Protein AF-A0A2T2P4T6-F1 (afdb_monomer)

Structure (mmCIF, N/CA/C/O backbone):
data_AF-A0A2T2P4T6-F1
#
_entry.id   AF-A0A2T2P4T6-F1
#
loop_
_atom_site.group_PDB
_atom_site.id
_atom_site.type_symbol
_atom_site.label_atom_id
_atom_site.label_alt_id
_atom_site.label_comp_id
_atom_site.label_asym_id
_atom_site.label_entity_id
_atom_site.label_seq_id
_atom_site.pdbx_PDB_ins_code
_atom_site.Cartn_x
_atom_site.Cartn_y
_atom_site.Cartn_z
_atom_site.occupancy
_atom_site.B_iso_or_equiv
_atom_site.auth_seq_id
_atom_site.auth_comp_id
_atom_site.auth_asym_id
_atom_site.auth_atom_id
_atom_site.pdbx_PDB_model_num
ATOM 1 N N . MET A 1 1 ? -20.766 50.742 83.380 1.00 47.06 1 MET A N 1
ATOM 2 C CA . MET A 1 1 ? -19.955 50.310 82.223 1.00 47.06 1 MET A CA 1
ATOM 3 C C . MET A 1 1 ? -20.087 48.803 82.087 1.00 47.06 1 MET A C 1
ATOM 5 O O . MET A 1 1 ? -19.461 48.090 82.854 1.00 47.06 1 MET A O 1
ATOM 9 N N . ALA A 1 2 ? -20.948 48.330 81.185 1.00 32.19 2 ALA A N 1
ATOM 10 C CA . ALA A 1 2 ? -21.013 46.926 80.782 1.00 32.19 2 ALA A CA 1
ATOM 11 C C . ALA A 1 2 ? -21.704 46.820 79.410 1.00 32.19 2 ALA A C 1
ATOM 13 O O . ALA A 1 2 ? -22.864 47.184 79.262 1.00 32.19 2 ALA A O 1
ATOM 14 N N . SER A 1 3 ? -20.880 46.423 78.439 1.00 31.11 3 SER A N 1
ATOM 15 C CA . SER A 1 3 ? -21.098 45.821 77.117 1.00 31.11 3 SER A CA 1
ATOM 16 C C . SER A 1 3 ? -22.512 45.753 76.515 1.00 31.11 3 SER A C 1
ATOM 18 O O . SER A 1 3 ? -23.399 45.052 76.989 1.00 31.11 3 SER A O 1
ATOM 20 N N . VAL A 1 4 ? -22.623 46.403 75.353 1.00 37.72 4 VAL A N 1
ATOM 21 C CA . VAL A 1 4 ? -23.563 46.121 74.262 1.00 37.72 4 VAL A CA 1
ATOM 22 C C . VAL A 1 4 ? -23.259 44.733 73.693 1.00 37.72 4 VAL A C 1
ATOM 24 O O . VAL A 1 4 ? -22.125 44.479 73.286 1.00 37.72 4 VAL A O 1
ATOM 27 N N . THR A 1 5 ? -24.261 43.855 73.624 1.00 35.59 5 THR A N 1
ATOM 28 C CA . THR A 1 5 ? -24.194 42.615 72.837 1.00 35.59 5 THR A CA 1
ATOM 29 C C . THR A 1 5 ? -25.098 42.771 71.622 1.00 35.59 5 THR A C 1
ATOM 31 O O . THR A 1 5 ? -26.322 42.777 71.717 1.00 35.59 5 THR A O 1
ATOM 34 N N . THR A 1 6 ? -24.462 42.981 70.478 1.00 34.12 6 THR A N 1
ATOM 35 C CA . THR A 1 6 ? -25.063 43.096 69.155 1.00 34.12 6 THR A CA 1
ATOM 36 C C . THR A 1 6 ? -25.554 41.726 68.699 1.00 34.12 6 THR A C 1
ATOM 38 O O . THR A 1 6 ? -24.764 40.803 68.510 1.00 34.12 6 THR A O 1
ATOM 41 N N . THR A 1 7 ? -26.860 41.594 68.486 1.00 35.69 7 THR A N 1
ATOM 42 C CA . THR A 1 7 ? -27.463 40.449 67.801 1.00 35.69 7 THR A CA 1
ATOM 43 C C . THR A 1 7 ? -27.141 40.560 66.311 1.00 35.69 7 THR A C 1
ATOM 45 O O . THR A 1 7 ? -27.789 41.312 65.583 1.00 35.69 7 THR A O 1
ATOM 48 N N . SER A 1 8 ? -26.109 39.857 65.841 1.00 33.78 8 SER A N 1
ATOM 49 C CA . SER A 1 8 ? -25.877 39.682 64.410 1.00 33.78 8 SER A CA 1
ATOM 50 C C . SER A 1 8 ? -26.798 38.579 63.893 1.00 33.78 8 SER A C 1
ATOM 52 O O . SER A 1 8 ? -26.681 37.406 64.244 1.00 33.78 8 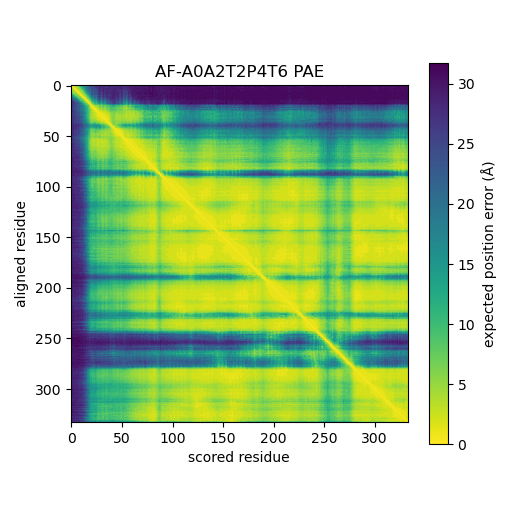SER A O 1
ATOM 54 N N . TYR A 1 9 ? -27.745 38.973 63.045 1.00 31.62 9 TYR A N 1
ATOM 55 C CA . TYR A 1 9 ? -28.450 38.048 62.174 1.00 31.62 9 TYR A CA 1
ATOM 56 C C . TYR A 1 9 ? -27.408 37.338 61.312 1.00 31.62 9 TYR A C 1
ATOM 58 O O . TYR A 1 9 ? -26.747 37.962 60.482 1.00 31.62 9 TYR A O 1
ATOM 66 N N . SER A 1 10 ? -27.242 36.035 61.532 1.00 33.69 10 SER A N 1
ATOM 67 C CA . SER A 1 10 ? -26.529 35.180 60.596 1.00 33.69 10 SER A CA 1
ATOM 68 C C . SER A 1 10 ? -27.384 35.109 59.336 1.00 33.69 10 SER A C 1
ATOM 70 O O . SER A 1 10 ? -28.350 34.352 59.254 1.00 33.69 10 SER A O 1
ATOM 72 N N . THR A 1 11 ? -27.079 35.981 58.377 1.00 36.22 11 THR A N 1
ATOM 73 C CA . THR A 1 11 ? -27.475 35.808 56.987 1.00 36.22 11 THR A CA 1
ATOM 74 C C . THR A 1 11 ? -26.937 34.457 56.561 1.00 36.22 11 THR A C 1
ATOM 76 O O . THR A 1 11 ? -25.728 34.279 56.399 1.00 36.22 11 THR A O 1
ATOM 79 N N . SER A 1 12 ? -27.849 33.499 56.449 1.00 37.78 12 SER A N 1
ATOM 80 C CA . SER A 1 12 ? -27.640 32.244 55.763 1.00 37.78 12 SER A CA 1
ATOM 81 C C . SER A 1 12 ? -26.949 32.549 54.441 1.00 37.78 12 SER A C 1
ATOM 83 O O . SER A 1 12 ? -27.532 33.110 53.513 1.00 37.78 12 SER A O 1
ATOM 85 N N . ASN A 1 13 ? -25.665 32.203 54.377 1.00 35.66 13 ASN A N 1
ATOM 86 C CA . ASN A 1 13 ? -24.953 32.065 53.126 1.00 35.66 13 ASN A CA 1
ATOM 87 C C . ASN A 1 13 ? -25.678 30.955 52.359 1.00 35.66 13 ASN A C 1
ATOM 89 O O . ASN A 1 13 ? -25.337 29.781 52.481 1.00 35.66 13 ASN A O 1
ATOM 93 N N . MET A 1 14 ? -26.709 31.328 51.593 1.00 35.66 14 MET A N 1
ATOM 94 C CA . MET A 1 14 ? -27.128 30.584 50.418 1.00 35.66 14 MET A CA 1
ATOM 95 C C . MET A 1 14 ? -25.932 30.625 49.476 1.00 35.66 14 MET A C 1
ATOM 97 O O . MET A 1 14 ? -25.793 31.502 48.623 1.00 35.66 14 MET A O 1
ATOM 101 N N . THR A 1 15 ? -25.012 29.692 49.694 1.00 40.34 15 THR A N 1
ATOM 102 C CA . THR A 1 15 ? -24.071 29.271 48.679 1.00 40.34 15 THR A CA 1
ATOM 103 C C . THR A 1 15 ? -24.915 28.938 47.463 1.00 40.34 15 THR A C 1
ATOM 105 O O . THR A 1 15 ? -25.711 28.002 47.475 1.00 40.34 15 THR A O 1
ATOM 108 N N . LYS A 1 16 ? -24.796 29.777 46.431 1.00 43.78 16 LYS A N 1
ATOM 109 C CA . LYS A 1 16 ? -25.241 29.461 45.079 1.00 43.78 16 LYS A CA 1
ATOM 110 C C . LYS A 1 16 ? -24.799 28.027 44.805 1.00 43.78 16 LYS A C 1
ATOM 112 O O . LYS A 1 16 ? -23.601 27.767 44.691 1.00 43.78 16 LYS A O 1
ATOM 117 N N . SER A 1 17 ? -25.759 27.109 44.772 1.00 44.31 17 SER A N 1
ATOM 118 C CA . SER A 1 17 ? -25.600 25.717 44.373 1.00 44.31 17 SER A CA 1
ATOM 119 C C . SER A 1 17 ? -25.299 25.695 42.878 1.00 44.31 17 SER A C 1
ATOM 121 O O . SER A 1 17 ? -26.127 25.358 42.036 1.00 44.31 17 SER A O 1
ATOM 123 N N . ASN A 1 18 ? -24.103 26.154 42.529 1.00 44.94 18 ASN A N 1
ATOM 124 C CA . ASN A 1 18 ? -23.626 26.148 41.167 1.00 44.94 18 ASN A CA 1
ATOM 125 C C . ASN A 1 18 ? -23.423 24.685 40.738 1.00 44.94 18 ASN A C 1
ATOM 127 O O . ASN A 1 18 ? -22.532 24.001 41.230 1.00 44.94 18 ASN A O 1
ATOM 131 N N . MET A 1 19 ? -24.259 24.285 39.771 1.00 53.97 19 MET A N 1
ATOM 132 C CA . MET A 1 19 ? -24.123 23.171 38.820 1.00 53.97 19 MET A CA 1
ATOM 133 C C . MET A 1 19 ? -24.615 21.771 39.246 1.00 53.97 19 MET A C 1
ATOM 135 O O . MET A 1 19 ? -23.839 20.843 39.469 1.00 53.97 19 MET A O 1
ATOM 139 N N . GLY A 1 20 ? -25.941 21.582 39.216 1.00 65.31 20 GLY A N 1
ATOM 140 C CA . GLY A 1 20 ? -26.616 20.295 39.459 1.00 65.31 20 GLY A CA 1
ATOM 141 C C . GLY A 1 20 ? -26.396 19.194 38.406 1.00 65.31 20 GLY A C 1
ATOM 142 O O . GLY A 1 20 ? -26.495 18.025 38.751 1.00 65.31 20 GLY A O 1
ATOM 143 N N . LEU A 1 21 ? -26.039 19.531 37.161 1.00 63.81 21 LEU A N 1
ATOM 144 C CA . LEU A 1 21 ? -25.793 18.550 36.079 1.00 63.81 21 LEU A CA 1
ATOM 145 C C . LEU A 1 21 ? -24.335 18.070 36.003 1.00 63.81 21 LEU A C 1
ATOM 147 O O . LEU A 1 21 ? -24.021 17.044 35.406 1.00 63.81 21 LEU A O 1
ATOM 151 N N . VAL A 1 22 ? -23.431 18.843 36.598 1.00 71.62 22 VAL A N 1
ATOM 152 C CA . VAL A 1 22 ? -21.980 18.676 36.470 1.00 71.62 22 VAL A CA 1
ATOM 153 C C . VAL A 1 22 ? -21.368 18.074 37.745 1.00 71.62 22 VAL A C 1
ATOM 155 O O . VAL A 1 22 ? -20.248 17.561 37.739 1.00 71.62 22 VAL A O 1
ATOM 158 N N . SER A 1 23 ? -22.134 18.081 38.838 1.00 78.69 23 SER A N 1
ATOM 159 C CA . SER A 1 23 ? -21.779 17.463 40.114 1.00 78.69 23 SER A CA 1
ATOM 160 C C . SER A 1 23 ? -21.559 15.954 39.969 1.00 78.69 23 SER A C 1
ATOM 162 O O . SER A 1 23 ? -22.395 15.311 39.337 1.00 78.69 23 SER A O 1
ATOM 164 N N . PRO A 1 24 ? -20.520 15.355 40.595 1.00 75.69 24 PRO A N 1
ATOM 165 C CA . PRO A 1 24 ? -20.308 13.905 40.725 1.00 75.69 24 PRO A CA 1
ATOM 166 C C . PRO A 1 24 ? -21.561 13.113 41.135 1.00 75.69 24 PRO A C 1
ATOM 168 O O . PRO A 1 24 ? -21.740 11.985 40.690 1.00 75.69 24 PRO A O 1
ATOM 171 N N . ALA A 1 25 ? -22.446 13.730 41.924 1.00 78.94 25 ALA A N 1
ATOM 172 C CA . ALA A 1 25 ? -23.663 13.109 42.445 1.00 78.94 25 ALA A CA 1
ATOM 173 C C . ALA A 1 25 ? -24.792 12.945 41.409 1.00 78.94 25 ALA A C 1
ATOM 175 O O . ALA A 1 25 ? -25.716 12.172 41.645 1.00 78.94 25 ALA A O 1
ATOM 176 N N . PHE A 1 26 ? -24.745 13.661 40.280 1.00 80.19 26 PHE A N 1
ATOM 177 C CA . PHE A 1 26 ? -25.702 13.452 39.192 1.00 80.19 26 PHE A CA 1
ATOM 178 C C . PHE A 1 26 ? -25.378 12.128 38.470 1.00 80.19 26 PHE A C 1
ATOM 180 O O . PHE A 1 26 ? -24.195 11.857 38.259 1.00 80.19 26 PHE A O 1
ATOM 187 N N . PRO A 1 27 ? -26.350 11.285 38.085 1.00 84.19 27 PRO A N 1
ATOM 188 C CA . PRO A 1 27 ? -26.082 10.057 37.327 1.00 84.19 27 PRO A CA 1
ATOM 189 C C . PRO A 1 27 ? -25.503 10.340 35.934 1.00 84.19 27 PRO A C 1
ATOM 191 O O . PRO A 1 27 ? -25.872 11.316 35.280 1.00 84.19 27 PRO A O 1
ATOM 194 N N . ALA A 1 28 ? -24.568 9.511 35.471 1.00 81.50 28 ALA A N 1
ATOM 195 C CA . ALA A 1 28 ? -23.960 9.686 34.149 1.00 81.50 28 ALA A CA 1
ATOM 196 C C . ALA A 1 28 ? -24.928 9.298 33.020 1.00 81.50 28 ALA A C 1
ATOM 198 O O . ALA A 1 28 ? -24.903 9.902 31.953 1.00 81.50 28 ALA A O 1
ATOM 199 N N . GLU A 1 29 ? -25.807 8.340 33.295 1.00 81.38 29 GLU A N 1
ATOM 200 C CA . GLU A 1 29 ? -26.812 7.786 32.393 1.00 81.38 29 GLU A CA 1
ATOM 201 C C . GLU A 1 29 ? -27.870 8.834 32.047 1.00 81.38 29 GLU A C 1
ATOM 203 O O . GLU A 1 29 ? -28.154 9.047 30.876 1.00 81.38 29 GLU A O 1
ATOM 208 N N . LEU A 1 30 ? -28.369 9.569 33.048 1.00 82.00 30 LEU A N 1
ATOM 209 C CA . LEU A 1 30 ? -29.320 10.664 32.829 1.00 82.00 30 LEU A CA 1
ATOM 210 C C . LEU A 1 30 ? -28.689 11.820 32.051 1.00 82.00 30 LEU A C 1
ATOM 212 O O . LEU A 1 30 ? -29.364 12.500 31.285 1.00 82.00 30 LEU A O 1
ATOM 216 N N . LEU A 1 31 ? -27.388 12.060 32.239 1.00 81.19 31 LEU A N 1
ATOM 217 C CA . LEU A 1 31 ? -26.684 13.071 31.458 1.00 81.19 31 LEU A CA 1
ATOM 218 C C . LEU A 1 31 ? -26.541 12.634 29.997 1.00 81.19 31 LEU A C 1
ATOM 220 O O . LEU A 1 31 ? -26.706 13.466 29.115 1.00 81.19 31 LEU A O 1
ATOM 224 N N . LEU A 1 32 ? -26.258 11.352 29.741 1.00 80.75 32 LEU A N 1
ATOM 225 C CA . LEU A 1 32 ? -26.226 10.794 28.387 1.00 80.75 32 LEU A CA 1
ATOM 226 C C . LEU A 1 32 ? -27.592 10.846 27.718 1.00 80.75 32 LEU A C 1
ATOM 228 O O . LEU A 1 32 ? -27.674 11.298 26.586 1.00 80.75 32 LEU A O 1
ATOM 232 N N . GLU A 1 33 ? -28.652 10.480 28.430 1.00 82.38 33 GLU A N 1
ATOM 233 C CA . GLU A 1 33 ? -30.020 10.572 27.924 1.00 82.38 33 GLU A CA 1
ATOM 234 C C . GLU A 1 33 ? -30.362 12.017 27.521 1.00 82.38 33 GLU A C 1
ATOM 236 O O . GLU A 1 33 ? -30.838 12.257 26.418 1.00 82.38 33 GLU A O 1
ATOM 241 N N . ILE A 1 34 ? -30.011 13.014 28.346 1.00 80.50 34 ILE A N 1
ATOM 242 C CA . ILE A 1 34 ? -30.162 14.437 27.987 1.00 80.50 34 ILE A CA 1
ATOM 243 C C . ILE A 1 34 ? -29.337 14.800 26.741 1.00 80.50 34 ILE A C 1
ATOM 245 O O . ILE A 1 34 ? -29.802 15.577 25.907 1.00 80.50 34 ILE A O 1
ATOM 249 N N . LEU A 1 35 ? -28.117 14.267 26.615 1.00 75.75 35 LEU A N 1
ATOM 250 C CA . LEU A 1 35 ? -27.250 14.504 25.459 1.00 75.75 35 LEU A CA 1
ATOM 251 C C . LEU A 1 35 ? -27.798 13.860 24.173 1.00 75.75 35 LEU A C 1
ATOM 253 O O . LEU A 1 35 ? -27.606 14.431 23.104 1.00 75.75 35 LEU A O 1
ATOM 257 N N . GLU A 1 36 ? -28.487 12.721 24.263 1.00 74.38 36 GLU A N 1
ATOM 258 C CA . GLU A 1 36 ? -29.126 12.041 23.125 1.00 74.38 36 GLU A CA 1
ATOM 259 C C . GLU A 1 36 ? -30.319 12.828 22.560 1.00 74.38 36 GLU A C 1
ATOM 261 O O . GLU A 1 36 ? -30.589 12.753 21.364 1.00 74.38 36 GLU A O 1
ATOM 266 N N . TYR A 1 37 ? -31.001 13.632 23.385 1.00 76.31 37 TYR A N 1
ATOM 267 C CA . TYR A 1 37 ? -32.084 14.519 22.935 1.00 76.31 37 TYR A CA 1
ATOM 268 C C . TYR A 1 37 ? -31.599 15.827 22.298 1.00 76.31 37 TYR A C 1
ATOM 270 O O . TYR A 1 37 ? -32.416 16.616 21.812 1.00 76.31 37 TYR A O 1
ATOM 278 N N . LEU A 1 38 ? -30.292 16.098 22.302 1.00 68.38 38 LEU A N 1
ATOM 279 C CA . LEU A 1 38 ? -29.761 17.240 21.572 1.00 68.38 38 LEU A CA 1
ATOM 280 C C . LEU A 1 38 ? -29.787 16.952 20.068 1.00 68.38 38 LEU A C 1
ATOM 282 O O . LEU A 1 38 ? -29.532 15.823 19.656 1.00 68.38 38 LEU A O 1
ATOM 286 N N . PRO A 1 39 ? -30.044 17.960 19.222 1.00 61.03 39 PRO A N 1
ATOM 287 C CA . PRO A 1 39 ? -29.919 17.803 17.781 1.00 61.03 39 PRO A CA 1
ATOM 288 C C . PRO A 1 39 ? -28.439 17.575 17.426 1.00 61.03 39 PRO A C 1
ATOM 290 O O . PRO A 1 39 ? -27.659 18.517 17.293 1.00 61.03 39 PRO A O 1
ATOM 293 N N . LEU A 1 40 ? -28.044 16.304 17.313 1.00 57.38 40 LEU A N 1
ATOM 294 C CA . LEU A 1 40 ? -26.673 15.866 17.015 1.00 57.38 40 LEU A CA 1
ATOM 295 C C . LEU A 1 40 ? -26.238 16.173 15.572 1.00 57.38 40 LEU A C 1
ATOM 297 O O . LEU A 1 40 ? -25.066 15.997 15.240 1.00 57.38 40 LEU A O 1
ATOM 301 N N . ASP A 1 41 ? -27.155 16.669 14.738 1.00 57.25 41 ASP A N 1
ATOM 302 C CA . ASP A 1 41 ? -26.870 17.131 13.377 1.00 57.25 41 ASP A CA 1
ATOM 303 C C . ASP A 1 41 ? -25.888 18.316 13.364 1.00 57.25 41 ASP A C 1
ATOM 305 O O . ASP A 1 41 ? -25.184 18.538 12.377 1.00 57.25 41 ASP A O 1
ATOM 309 N N . ASP A 1 42 ? -25.773 19.042 14.482 1.00 63.19 42 ASP A N 1
ATOM 310 C CA . ASP A 1 42 ? -24.819 20.132 14.635 1.00 63.19 42 ASP A CA 1
ATOM 311 C C . ASP A 1 42 ? -23.555 19.684 15.395 1.00 63.19 42 ASP A C 1
ATOM 313 O O . ASP A 1 42 ? -23.469 19.700 16.629 1.00 63.19 42 ASP A O 1
ATOM 317 N N . ARG A 1 43 ? -22.516 19.308 14.634 1.00 65.19 43 ARG A N 1
ATOM 318 C CA . ARG A 1 43 ? -21.185 18.941 15.162 1.00 65.19 43 ARG A CA 1
ATOM 319 C C . ARG A 1 43 ? -20.589 20.018 16.082 1.00 65.19 43 ARG A C 1
ATOM 321 O O . ARG A 1 43 ? -19.760 19.689 16.940 1.00 65.19 43 ARG A O 1
ATOM 328 N N . GLN A 1 44 ? -20.989 21.287 15.942 1.00 71.81 44 GLN A N 1
ATOM 329 C CA . GLN A 1 44 ? -20.520 22.359 16.823 1.00 71.81 44 GLN A CA 1
ATOM 330 C C . GLN A 1 44 ? -21.066 22.217 18.245 1.00 71.81 44 GLN A C 1
ATOM 332 O O . GLN A 1 44 ? -20.333 22.488 19.197 1.00 71.81 44 GLN A O 1
ATOM 337 N N . VAL A 1 45 ? -22.296 21.727 18.420 1.00 74.56 45 VAL A N 1
ATOM 338 C CA . VAL A 1 45 ? -22.926 21.555 19.740 1.00 74.56 45 VAL A CA 1
ATOM 339 C C . VAL A 1 45 ? -22.177 20.503 20.558 1.00 74.56 45 VAL A C 1
ATOM 341 O O . VAL A 1 45 ? -21.763 20.773 21.685 1.00 74.56 45 VAL A O 1
ATOM 344 N N . LEU A 1 46 ? -21.897 19.341 19.964 1.00 71.94 46 LEU A N 1
ATOM 345 C CA . LEU A 1 46 ? -21.111 18.267 20.587 1.00 71.94 46 LEU A CA 1
ATOM 346 C C . LEU A 1 46 ? -19.686 18.715 20.942 1.00 71.94 46 LEU A C 1
ATOM 348 O O . LEU A 1 46 ? -19.179 18.418 22.026 1.00 71.94 46 LEU A O 1
ATOM 352 N N . THR A 1 47 ? -19.044 19.460 20.040 1.00 77.19 47 THR A N 1
ATOM 353 C CA . THR A 1 47 ? -17.690 19.990 20.258 1.00 77.19 47 THR A CA 1
ATOM 354 C C . THR A 1 47 ? -17.673 21.006 21.396 1.00 77.19 47 THR A C 1
ATOM 356 O O . THR A 1 47 ? -16.798 20.955 22.259 1.00 77.19 47 THR A O 1
ATOM 359 N N . THR A 1 48 ? -18.684 21.873 21.453 1.00 81.25 48 THR A N 1
ATOM 360 C CA . THR A 1 48 ? -18.853 22.852 22.529 1.00 81.25 48 THR A CA 1
ATOM 361 C C . THR A 1 48 ? -19.087 22.144 23.863 1.00 81.25 48 THR A C 1
ATOM 363 O O . THR A 1 48 ? -18.409 22.442 24.841 1.00 81.25 48 THR A O 1
ATOM 366 N N . LEU A 1 49 ? -19.956 21.129 23.914 1.00 78.38 49 LEU A N 1
ATOM 367 C CA . LEU A 1 49 ? -20.237 20.355 25.134 1.00 78.38 49 LEU A CA 1
ATOM 368 C C . LEU A 1 49 ? -18.998 19.653 25.696 1.00 78.38 49 LEU A C 1
ATOM 370 O O . LEU A 1 49 ? -18.795 19.647 26.913 1.00 78.38 49 LEU A O 1
ATOM 374 N N . LYS A 1 50 ? -18.132 19.126 24.821 1.00 82.12 50 LYS A N 1
ATOM 375 C CA . LYS A 1 50 ? -16.835 18.547 25.210 1.00 82.12 50 LYS A CA 1
ATOM 376 C C . LYS A 1 50 ? -15.907 19.567 25.884 1.00 82.12 50 LYS A C 1
ATOM 378 O O . LYS A 1 50 ? -15.051 19.162 26.664 1.00 82.12 50 LYS A O 1
ATOM 383 N N . GLN A 1 51 ? -16.075 20.864 25.622 1.00 84.69 51 GLN A N 1
ATOM 384 C CA . GLN A 1 51 ? -15.253 21.939 26.189 1.00 84.69 51 GLN A CA 1
ATOM 385 C C . GLN A 1 51 ? -15.834 22.543 27.479 1.00 84.69 51 GLN A C 1
ATOM 387 O O . GLN A 1 51 ? -15.102 23.185 28.227 1.00 84.69 51 GLN A O 1
ATOM 392 N N . ILE A 1 52 ? -17.123 22.327 27.776 1.00 85.12 52 ILE A N 1
ATOM 393 C CA . ILE A 1 52 ? -17.802 22.963 28.921 1.00 85.12 52 ILE A CA 1
ATOM 394 C C . ILE A 1 52 ? -17.305 22.421 30.265 1.00 85.12 52 ILE A C 1
ATOM 396 O O . ILE A 1 52 ? -17.127 23.195 31.207 1.00 85.12 52 ILE A O 1
ATOM 400 N N . HIS A 1 53 ? -17.115 21.102 30.396 1.00 85.38 53 HIS A N 1
ATOM 401 C CA . HIS A 1 53 ? -16.669 20.519 31.663 1.00 85.38 53 HIS A CA 1
ATOM 402 C C . HIS A 1 53 ? -15.986 19.143 31.516 1.00 85.38 53 HIS A C 1
ATOM 404 O O . HIS A 1 53 ? -16.504 18.291 30.788 1.00 85.38 53 HIS A O 1
ATOM 410 N N . PRO A 1 54 ? -14.919 18.840 32.292 1.00 85.62 54 PRO A N 1
ATOM 411 C CA . PRO A 1 54 ? -14.206 17.554 32.235 1.00 85.62 54 PRO A CA 1
ATOM 412 C C . PRO A 1 54 ? -15.086 16.310 32.429 1.00 85.62 54 PRO A C 1
ATOM 414 O O . PRO A 1 54 ? -14.863 15.281 31.799 1.00 85.62 54 PRO A O 1
ATOM 417 N N . ARG A 1 55 ? -16.109 16.403 33.286 1.00 84.06 55 ARG A N 1
ATOM 418 C CA . ARG A 1 55 ? -17.097 15.329 33.502 1.00 84.06 55 ARG A CA 1
ATOM 419 C C . ARG A 1 55 ? -17.969 15.072 32.265 1.00 84.06 55 ARG A C 1
ATOM 421 O O . ARG A 1 55 ? -18.243 13.925 31.940 1.00 84.06 55 ARG A O 1
ATOM 428 N N . VAL A 1 56 ? -18.418 16.128 31.585 1.00 83.56 56 VAL A N 1
ATOM 429 C CA . VAL A 1 56 ? -19.223 15.998 30.357 1.00 83.56 56 VAL A CA 1
ATOM 430 C C . VAL A 1 56 ? -18.354 15.385 29.260 1.00 83.56 56 VAL A C 1
ATOM 432 O O . VAL A 1 56 ? -18.763 14.429 28.609 1.00 83.56 56 VAL A O 1
ATOM 435 N N . TYR A 1 57 ? -17.111 15.861 29.141 1.00 86.88 57 TYR A N 1
ATOM 436 C CA . TYR A 1 57 ? -16.110 15.285 28.248 1.00 86.88 57 TY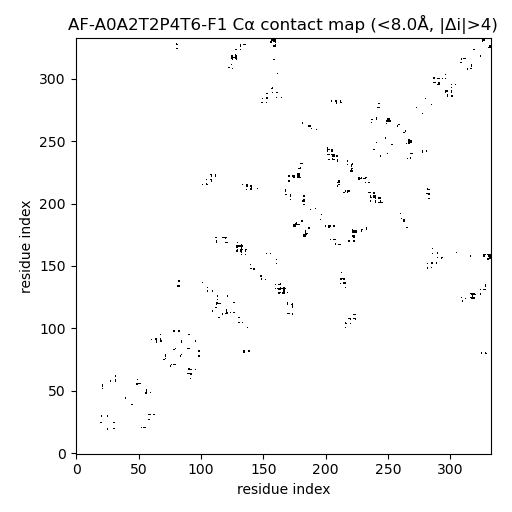R A CA 1
ATOM 437 C C . TYR A 1 57 ? -15.890 13.786 28.497 1.00 86.88 57 TYR A C 1
ATOM 439 O O . TYR A 1 57 ? -15.935 13.003 27.549 1.00 86.88 57 TYR A O 1
ATOM 447 N N . SER A 1 58 ? -15.678 13.365 29.750 1.00 85.88 58 SER A N 1
ATOM 448 C CA . SER A 1 58 ? -15.430 11.953 30.064 1.00 85.88 58 SER A CA 1
ATOM 449 C C . SER A 1 58 ? -16.644 11.070 29.777 1.00 85.88 58 SER A C 1
ATOM 451 O O . SER A 1 58 ? -16.479 9.974 29.248 1.00 85.88 58 SER A O 1
ATOM 453 N N . ILE A 1 59 ? -17.854 11.556 30.060 1.00 85.62 59 ILE A N 1
ATOM 454 C CA . ILE A 1 59 ? -19.105 10.845 29.779 1.00 85.62 59 ILE A CA 1
ATOM 455 C C . ILE A 1 59 ? -19.300 10.657 28.271 1.00 85.62 59 ILE A C 1
ATOM 457 O O . ILE A 1 59 ? -19.504 9.526 27.829 1.00 85.62 59 ILE A O 1
ATOM 461 N N . ILE A 1 60 ? -19.148 11.722 27.476 1.00 84.88 60 ILE A N 1
ATOM 462 C CA . ILE A 1 60 ? -19.244 11.640 26.011 1.00 84.88 60 ILE A CA 1
ATOM 463 C C . ILE A 1 60 ? -18.174 10.690 25.465 1.00 84.88 60 ILE A C 1
ATOM 465 O O . ILE A 1 60 ? -18.492 9.787 24.699 1.00 84.88 60 ILE A O 1
ATOM 469 N N . LYS A 1 61 ? -16.918 10.826 25.905 1.00 85.38 61 LYS A N 1
ATOM 470 C CA . LYS A 1 61 ? -15.815 9.963 25.461 1.00 85.38 61 LYS A CA 1
ATOM 471 C C . LYS A 1 61 ? -16.070 8.482 25.772 1.00 85.38 61 LYS A C 1
ATOM 473 O O . LYS A 1 61 ? -15.809 7.623 24.933 1.00 85.38 61 LYS A O 1
ATOM 478 N N . ASN A 1 62 ? -16.588 8.173 26.961 1.00 85.12 62 ASN A N 1
ATOM 479 C CA . ASN A 1 62 ? -16.911 6.801 27.359 1.00 85.12 62 ASN A CA 1
ATOM 480 C C . ASN A 1 62 ? -18.079 6.228 26.547 1.00 85.12 62 ASN A C 1
ATOM 482 O O . ASN A 1 62 ? -18.061 5.047 26.187 1.00 85.12 62 ASN A O 1
ATOM 486 N N . HIS A 1 63 ? -19.076 7.055 26.239 1.00 84.12 63 HIS A N 1
ATOM 487 C CA . HIS A 1 63 ? -20.193 6.666 25.388 1.00 84.12 63 HIS A CA 1
ATOM 488 C C . HIS A 1 63 ? -19.742 6.423 23.943 1.00 84.12 63 HIS A C 1
ATOM 490 O O . HIS A 1 63 ? -20.034 5.363 23.396 1.00 84.12 63 HIS A O 1
ATOM 496 N N . GLU A 1 64 ? -18.929 7.313 23.364 1.00 84.44 64 GLU A N 1
ATOM 497 C CA . GLU A 1 64 ? -18.320 7.129 22.037 1.00 84.44 64 GLU A CA 1
ATOM 498 C C . GLU A 1 64 ? -17.518 5.823 21.956 1.00 84.44 64 GLU A C 1
ATOM 500 O O . GLU A 1 64 ? -17.663 5.063 20.997 1.00 84.44 64 GLU A O 1
ATOM 505 N N . ALA A 1 65 ? -16.709 5.520 22.976 1.00 85.75 65 ALA A N 1
ATOM 506 C CA . ALA A 1 65 ? -15.955 4.270 23.043 1.00 85.75 65 ALA A CA 1
ATOM 507 C C . ALA A 1 65 ? -16.873 3.039 23.155 1.00 85.75 65 ALA A C 1
ATOM 509 O O . ALA A 1 65 ? -16.621 2.015 22.516 1.00 85.75 65 ALA A O 1
ATOM 510 N N . SER A 1 66 ? -17.957 3.136 23.930 1.00 84.88 66 SER A N 1
ATOM 511 C CA . SER A 1 66 ? -18.931 2.050 24.106 1.00 84.88 66 SER A CA 1
ATOM 512 C C . SER A 1 66 ? -19.715 1.774 22.823 1.00 84.88 66 SER A C 1
ATOM 514 O O . SER A 1 66 ? -19.823 0.616 22.417 1.00 84.88 66 SER A O 1
ATOM 516 N N . LEU A 1 67 ? -20.186 2.824 22.144 1.00 85.56 67 LEU A N 1
ATOM 517 C CA . LEU A 1 67 ? -20.830 2.734 20.833 1.00 85.56 67 LEU A CA 1
ATOM 518 C C . LEU A 1 67 ? -19.885 2.143 19.789 1.00 85.56 67 LEU A C 1
ATOM 520 O O . LEU A 1 67 ? -20.261 1.213 19.079 1.00 85.56 67 LEU A O 1
ATOM 524 N N . THR A 1 68 ? -18.642 2.632 19.739 1.00 86.94 68 THR A N 1
ATOM 525 C CA . THR A 1 68 ? -17.620 2.118 18.817 1.00 86.94 68 THR A CA 1
ATOM 526 C C . THR A 1 68 ? -17.397 0.627 19.045 1.00 86.94 68 THR A C 1
ATOM 528 O O . THR A 1 68 ? -17.467 -0.166 18.110 1.00 86.94 68 THR A O 1
ATOM 531 N N . LYS A 1 69 ? -17.195 0.214 20.302 1.00 87.62 69 LYS A N 1
ATOM 532 C CA . LYS A 1 69 ? -17.005 -1.194 20.661 1.00 87.62 69 LYS A CA 1
ATOM 533 C C . LYS A 1 69 ? -18.212 -2.048 20.272 1.00 87.62 69 LYS A C 1
ATOM 535 O O . LYS A 1 69 ? -18.029 -3.124 19.708 1.00 87.62 69 LYS A O 1
ATOM 540 N N . TYR A 1 70 ? -19.425 -1.573 20.551 1.00 87.81 70 TYR A N 1
ATOM 541 C CA . TYR A 1 70 ? -20.655 -2.266 20.176 1.00 87.81 70 TYR A CA 1
ATOM 542 C C . TYR A 1 70 ? -20.756 -2.449 18.657 1.00 87.81 70 TYR A C 1
ATOM 544 O O . TYR A 1 70 ? -20.969 -3.568 18.185 1.00 87.81 70 TYR A O 1
ATOM 552 N N . PHE A 1 71 ? -20.543 -1.375 17.893 1.00 88.81 71 PHE A N 1
ATOM 553 C CA . PHE A 1 71 ? -20.605 -1.399 16.435 1.00 88.81 71 PHE A CA 1
ATOM 554 C C . PHE A 1 71 ? -19.580 -2.370 15.843 1.00 88.81 71 PHE A C 1
ATOM 556 O O . PHE A 1 71 ? -19.928 -3.222 15.030 1.00 88.81 71 PHE A O 1
ATOM 563 N N . VAL A 1 72 ? -18.331 -2.312 16.302 1.00 88.44 72 VAL A N 1
ATOM 564 C CA . VAL A 1 72 ? -17.253 -3.198 15.840 1.00 88.44 72 VAL A CA 1
ATOM 565 C C . VAL A 1 72 ? -17.569 -4.666 16.131 1.00 88.44 72 VAL A C 1
ATOM 567 O O . VAL A 1 72 ? -17.425 -5.518 15.263 1.00 88.44 72 VAL A O 1
ATOM 570 N N . GLN A 1 73 ? -18.075 -4.985 17.323 1.00 88.38 73 GLN A N 1
ATOM 571 C CA . GLN A 1 73 ? -18.425 -6.366 17.679 1.00 88.38 73 GLN A CA 1
ATOM 572 C C . GLN A 1 73 ? -19.618 -6.915 16.881 1.00 88.38 73 GLN A C 1
ATOM 574 O O . GLN A 1 73 ? -19.714 -8.126 16.642 1.00 88.38 73 GLN A O 1
ATOM 579 N N . LYS A 1 74 ? -20.557 -6.047 16.494 1.00 89.19 74 LYS A N 1
ATOM 580 C CA . LYS A 1 74 ? -21.788 -6.449 15.805 1.00 89.19 74 LYS A CA 1
ATOM 581 C C . LYS A 1 74 ? -21.657 -6.449 14.288 1.00 89.19 74 LYS A C 1
ATOM 583 O O . LYS A 1 74 ? -22.128 -7.400 13.674 1.00 89.19 74 LYS A O 1
ATOM 588 N N . VAL A 1 75 ? -21.036 -5.419 13.722 1.00 87.56 75 VAL A N 1
ATOM 589 C CA . VAL A 1 75 ? -21.046 -5.119 12.283 1.00 87.56 75 VAL A CA 1
ATOM 590 C C . VAL A 1 75 ? -19.658 -5.298 11.671 1.00 87.56 75 VAL A C 1
ATOM 592 O O . VAL A 1 75 ? -19.516 -6.014 10.689 1.00 87.56 75 VAL A O 1
ATOM 595 N N . ALA A 1 76 ? -18.620 -4.718 12.278 1.00 86.12 76 ALA A N 1
ATOM 596 C CA . ALA A 1 76 ? -17.278 -4.646 11.691 1.00 86.12 76 ALA A CA 1
ATOM 597 C C . ALA A 1 76 ? -16.252 -5.509 12.447 1.00 86.12 76 ALA A C 1
ATOM 599 O O . ALA A 1 76 ? -15.219 -5.016 12.901 1.00 86.12 76 ALA A O 1
ATOM 600 N N . ARG A 1 77 ? -16.531 -6.811 12.604 1.00 85.69 77 ARG A N 1
ATOM 601 C CA . ARG A 1 77 ? -15.716 -7.709 13.454 1.00 85.69 77 ARG A CA 1
ATOM 602 C C . ARG A 1 77 ? -14.253 -7.804 13.020 1.00 85.69 77 ARG A C 1
ATOM 604 O O . ARG A 1 77 ? -13.381 -7.938 13.873 1.00 85.69 77 ARG A O 1
ATOM 611 N N . HIS A 1 78 ? -14.001 -7.710 11.718 1.00 87.44 78 HIS A N 1
ATOM 612 C CA . HIS A 1 78 ? -12.663 -7.795 11.131 1.00 87.44 78 HIS A CA 1
ATOM 613 C C . HIS A 1 78 ? -11.872 -6.481 11.224 1.00 87.44 78 HIS A C 1
ATOM 615 O O . HIS A 1 78 ? -10.656 -6.498 11.085 1.00 87.44 78 HIS A O 1
ATOM 621 N N . ALA A 1 79 ? -12.508 -5.352 11.560 1.00 88.44 79 ALA A N 1
ATOM 622 C CA . ALA A 1 79 ? -11.821 -4.058 11.603 1.00 88.44 79 ALA A CA 1
ATOM 623 C C . ALA A 1 79 ? -10.668 -4.027 12.618 1.00 88.44 79 ALA A C 1
ATOM 625 O O . ALA A 1 79 ? -9.661 -3.373 12.384 1.00 88.44 79 ALA A O 1
ATOM 626 N N . ILE A 1 80 ? -10.780 -4.762 13.732 1.00 87.62 80 ILE A N 1
ATOM 627 C CA . ILE A 1 80 ? -9.707 -4.834 14.740 1.00 87.62 80 ILE A CA 1
ATOM 628 C C . ILE A 1 80 ? -8.497 -5.609 14.210 1.00 87.62 80 ILE A C 1
ATOM 630 O O . ILE A 1 80 ? -7.365 -5.251 14.531 1.00 87.62 80 ILE A O 1
ATOM 634 N N . SER A 1 81 ? -8.726 -6.679 13.441 1.00 87.81 81 SER A N 1
ATOM 635 C CA . SER A 1 81 ? -7.635 -7.459 12.853 1.00 87.81 81 SER A CA 1
ATOM 636 C C . SER A 1 81 ? -7.005 -6.741 11.669 1.00 87.81 81 SER A C 1
ATOM 638 O O . SER A 1 81 ? -5.788 -6.773 11.552 1.00 87.81 81 SER A O 1
ATOM 640 N N . ASP A 1 82 ? -7.820 -6.091 10.836 1.00 89.25 82 ASP A N 1
ATOM 641 C CA . ASP A 1 82 ? -7.385 -5.434 9.601 1.00 89.25 82 ASP A CA 1
ATOM 642 C C . ASP A 1 82 ? -6.716 -4.067 9.884 1.00 89.25 82 ASP A C 1
ATOM 644 O O . ASP A 1 82 ? -5.736 -3.707 9.233 1.00 89.25 82 ASP A O 1
ATOM 648 N N . PHE A 1 83 ? -7.182 -3.333 10.907 1.00 89.19 83 PHE A N 1
ATOM 649 C CA . PHE A 1 83 ? -6.651 -2.027 11.329 1.00 89.19 83 PHE A CA 1
ATOM 650 C C . PHE A 1 83 ? -6.238 -2.027 12.811 1.00 89.19 83 PHE A C 1
ATOM 652 O O . PHE A 1 83 ? -6.916 -1.427 13.660 1.00 89.19 83 PHE A O 1
ATOM 659 N N . PRO A 1 84 ? -5.120 -2.693 13.157 1.00 82.62 84 PRO A N 1
ATOM 660 C CA . PRO A 1 84 ? -4.666 -2.784 14.536 1.00 82.62 84 PRO A CA 1
ATOM 661 C C . PRO A 1 84 ? -4.383 -1.396 15.122 1.00 82.62 84 PRO A C 1
ATOM 663 O O . PRO A 1 84 ? -3.702 -0.563 14.525 1.00 82.62 84 PRO A O 1
ATOM 666 N N . ILE A 1 85 ? -4.900 -1.147 16.325 1.00 77.31 85 ILE A N 1
ATOM 667 C CA . ILE A 1 85 ? -4.697 0.120 17.032 1.00 77.31 85 ILE A CA 1
ATOM 668 C C . ILE A 1 85 ? -3.244 0.192 17.502 1.00 77.31 85 ILE A C 1
ATOM 670 O O . ILE A 1 85 ? -2.791 -0.648 18.282 1.00 77.31 85 ILE A O 1
ATOM 674 N N . ALA A 1 86 ? -2.511 1.207 17.052 1.00 64.69 86 ALA A N 1
ATOM 675 C CA . ALA A 1 86 ? -1.145 1.427 17.500 1.00 64.69 86 ALA A CA 1
ATOM 676 C C . ALA A 1 86 ? -1.111 1.854 18.986 1.00 64.69 86 ALA A C 1
ATOM 678 O O . ALA A 1 86 ? -1.684 2.873 19.379 1.00 64.69 86 ALA A O 1
ATOM 679 N N . GLY A 1 87 ? -0.405 1.084 19.820 1.00 61.47 87 GLY A N 1
ATOM 680 C CA . GLY A 1 87 ? -0.059 1.457 21.197 1.00 61.47 87 GLY A CA 1
ATOM 681 C C . GLY A 1 87 ? -1.252 1.619 22.150 1.00 61.47 87 GLY A C 1
ATOM 682 O O . GLY A 1 87 ? -2.123 0.761 22.232 1.00 61.47 87 GLY A O 1
ATOM 683 N N . ALA A 1 88 ? -1.266 2.721 22.911 1.00 50.22 88 ALA A N 1
ATOM 684 C CA . ALA A 1 88 ? -2.280 3.033 23.930 1.00 50.22 88 ALA A CA 1
ATOM 685 C C . ALA A 1 88 ? -3.575 3.655 23.359 1.00 50.22 88 ALA A C 1
ATOM 687 O O . ALA A 1 88 ? -4.349 4.269 24.100 1.00 50.22 88 ALA A O 1
ATOM 688 N N . GLY A 1 89 ? -3.793 3.557 22.044 1.00 60.59 89 GLY A N 1
ATOM 689 C CA . GLY A 1 89 ? -4.958 4.131 21.382 1.00 60.59 89 GLY A CA 1
ATOM 690 C C . GLY A 1 89 ? -6.273 3.556 21.917 1.00 60.59 89 GLY A C 1
ATOM 691 O O . GLY A 1 89 ? -6.393 2.369 22.213 1.00 60.59 89 GLY A O 1
ATOM 692 N N . THR A 1 90 ? -7.285 4.411 22.050 1.00 71.19 90 THR A N 1
ATOM 693 C CA . THR A 1 90 ? -8.632 3.997 22.456 1.00 71.19 90 THR A CA 1
ATOM 694 C C . THR A 1 90 ? -9.511 3.812 21.227 1.00 71.19 90 THR A C 1
ATOM 696 O O . THR A 1 90 ? -9.589 4.731 20.412 1.00 71.19 90 THR A O 1
ATOM 699 N N . LEU A 1 91 ? -10.236 2.691 21.147 1.00 82.31 91 LEU A N 1
ATOM 700 C CA . LEU A 1 91 ? -11.378 2.515 20.242 1.00 82.31 91 LEU A CA 1
ATOM 701 C C . LEU A 1 91 ? -12.323 3.718 20.375 1.00 82.31 91 LEU A C 1
ATOM 703 O O . LEU A 1 91 ? -12.960 3.896 21.413 1.00 82.31 91 LEU A O 1
ATOM 707 N N . ASN A 1 92 ? -12.380 4.557 19.346 1.00 84.12 92 ASN A N 1
ATOM 708 C CA . ASN A 1 92 ? -13.212 5.752 19.312 1.00 84.12 92 ASN A CA 1
ATOM 709 C C . ASN A 1 92 ? -13.836 5.932 17.920 1.00 84.12 92 ASN A C 1
ATOM 711 O O . ASN A 1 92 ? -13.461 5.254 16.959 1.00 84.12 92 ASN A O 1
ATOM 715 N N . LEU A 1 93 ? -14.783 6.866 17.814 1.00 84.81 93 LEU A N 1
ATOM 716 C CA . LEU A 1 93 ? -15.501 7.113 16.563 1.00 84.81 93 LEU A CA 1
ATOM 717 C C . LEU A 1 93 ? -14.577 7.571 15.429 1.00 84.81 93 LEU A C 1
ATOM 719 O O . LEU A 1 93 ? -14.847 7.266 14.273 1.00 84.81 93 LEU A O 1
ATOM 723 N N . GLN A 1 94 ? -13.481 8.266 15.746 1.00 86.12 94 GLN A N 1
ATOM 724 C CA . GLN A 1 94 ? -12.509 8.699 14.744 1.00 86.12 94 GLN A CA 1
ATOM 725 C C . GLN A 1 94 ? -11.781 7.503 14.120 1.00 86.12 94 GLN A C 1
ATOM 727 O O . GLN A 1 94 ? -11.700 7.419 12.901 1.00 86.12 94 GLN A O 1
ATOM 732 N N . TRP A 1 95 ? -11.312 6.554 14.935 1.00 89.00 95 TRP A N 1
ATOM 733 C CA . TRP A 1 95 ? -10.715 5.311 14.446 1.00 89.00 95 TRP A CA 1
ATOM 734 C C . TRP A 1 95 ? -11.711 4.527 13.586 1.00 89.00 95 TRP A C 1
ATOM 736 O O . TRP A 1 95 ? -11.353 4.088 12.497 1.00 89.00 95 TRP A O 1
ATOM 746 N N . LEU A 1 96 ? -12.973 4.412 14.023 1.00 89.62 96 LEU A N 1
ATOM 747 C CA . LEU A 1 96 ? -14.005 3.704 13.259 1.00 89.62 96 LEU A CA 1
ATOM 748 C C . LEU A 1 96 ? -14.274 4.376 11.909 1.00 89.62 96 LEU A C 1
ATOM 750 O O . LEU A 1 96 ? -14.350 3.691 10.893 1.00 89.62 96 LEU A O 1
ATOM 754 N N . HIS A 1 97 ? -14.373 5.705 11.892 1.00 89.12 97 HIS A N 1
ATOM 755 C CA . HIS A 1 97 ? -14.523 6.480 10.664 1.00 89.12 97 HIS A CA 1
ATOM 756 C C . HIS A 1 97 ? -13.351 6.244 9.705 1.00 89.12 97 HIS A C 1
ATOM 758 O O . HIS A 1 97 ? -13.575 5.983 8.527 1.00 89.12 97 HIS A O 1
ATOM 764 N N . THR A 1 98 ? -12.111 6.277 10.201 1.00 90.38 98 THR A N 1
ATOM 765 C CA . THR A 1 98 ? -10.923 5.980 9.388 1.00 90.38 98 THR A CA 1
ATOM 766 C C . THR A 1 98 ? -10.948 4.552 8.840 1.00 90.38 98 THR A C 1
ATOM 768 O O . THR A 1 98 ? -10.612 4.352 7.679 1.00 90.38 98 THR A O 1
ATOM 771 N N . CYS A 1 99 ? -11.382 3.565 9.631 1.00 91.50 99 CYS A N 1
ATOM 772 C CA . CYS A 1 99 ? -11.501 2.180 9.165 1.00 91.50 99 CYS A CA 1
ATOM 773 C C . CYS A 1 99 ? -12.528 2.042 8.040 1.00 91.50 99 CYS A C 1
ATOM 775 O O . CYS A 1 99 ? -12.229 1.426 7.025 1.00 91.50 99 CYS A O 1
ATOM 777 N N . ILE A 1 100 ? -13.721 2.623 8.212 1.00 91.81 100 ILE A N 1
ATOM 778 C CA . ILE A 1 100 ? -14.780 2.595 7.191 1.00 91.81 100 ILE A CA 1
ATOM 779 C C . ILE A 1 100 ? -14.286 3.269 5.912 1.00 91.81 100 ILE A C 1
ATOM 781 O O . ILE A 1 100 ? -14.378 2.680 4.844 1.00 91.81 100 ILE A O 1
ATOM 785 N N . TRP A 1 101 ? -13.681 4.453 6.036 1.00 93.38 101 TRP A N 1
ATOM 786 C CA . TRP A 1 101 ? -13.115 5.156 4.891 1.00 93.38 101 TRP A CA 1
ATOM 787 C C . TRP A 1 101 ? -12.043 4.322 4.177 1.00 93.38 101 TRP A C 1
ATOM 789 O O . TRP A 1 101 ? -12.062 4.234 2.955 1.00 93.38 101 TRP A O 1
ATOM 799 N N . ASN A 1 102 ? -11.139 3.670 4.917 1.00 94.62 102 ASN A N 1
ATOM 800 C CA . ASN A 1 102 ? -10.128 2.800 4.316 1.00 94.62 102 ASN A CA 1
ATOM 801 C C . ASN A 1 102 ? -10.765 1.607 3.594 1.00 94.62 102 ASN A C 1
ATOM 803 O O . ASN A 1 102 ? -10.346 1.317 2.482 1.00 94.62 102 ASN A O 1
ATOM 807 N N . TYR A 1 103 ? -11.765 0.939 4.179 1.00 95.12 103 TYR A N 1
ATOM 808 C CA . TYR A 1 103 ? -12.482 -0.142 3.493 1.00 95.12 103 TYR A CA 1
ATOM 809 C C . TYR A 1 103 ? -13.125 0.349 2.192 1.00 95.12 103 TYR A C 1
ATOM 811 O O . TYR A 1 103 ? -12.865 -0.233 1.145 1.00 95.12 103 TYR A O 1
ATOM 819 N N . ASP A 1 104 ? -13.860 1.464 2.231 1.00 94.81 104 ASP A N 1
ATOM 820 C CA . ASP A 1 104 ? -14.504 2.036 1.041 1.00 94.81 104 ASP A CA 1
ATOM 821 C C . ASP A 1 104 ? -13.483 2.372 -0.060 1.00 94.81 104 ASP A C 1
ATOM 823 O O . ASP A 1 104 ? -13.754 2.217 -1.252 1.00 94.81 104 ASP A O 1
ATOM 827 N N . VAL A 1 105 ? -12.300 2.861 0.324 1.00 95.50 105 VAL A N 1
ATOM 828 C CA . VAL A 1 105 ? -11.220 3.178 -0.616 1.00 95.50 105 VAL A CA 1
ATOM 829 C C . VAL A 1 105 ? -10.579 1.914 -1.184 1.00 95.50 105 VAL A C 1
ATOM 831 O O . VAL A 1 105 ? -10.355 1.855 -2.393 1.00 95.50 105 VAL A O 1
ATOM 834 N N . ILE A 1 106 ? -10.300 0.913 -0.346 1.00 96.94 106 ILE A N 1
ATOM 835 C CA . ILE A 1 106 ? -9.73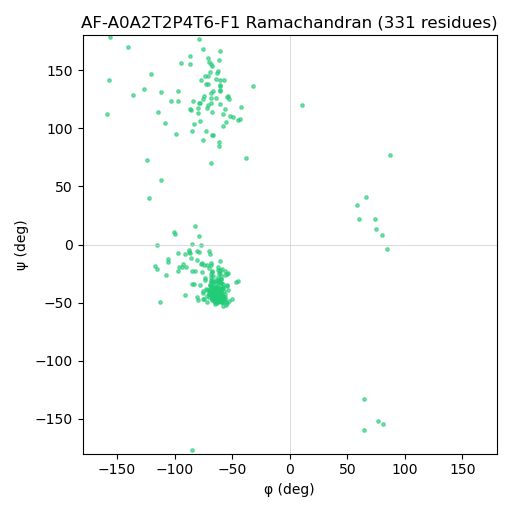0 -0.368 -0.780 1.00 96.94 106 ILE A CA 1
ATOM 836 C C . ILE A 1 106 ? -10.684 -1.065 -1.744 1.00 96.94 106 ILE A C 1
ATOM 838 O O . ILE A 1 106 ? -10.241 -1.468 -2.813 1.00 96.94 106 ILE A O 1
ATOM 842 N N . ASP A 1 107 ? -11.975 -1.141 -1.422 1.00 95.94 107 ASP A N 1
ATOM 843 C CA . ASP A 1 107 ? -12.977 -1.781 -2.277 1.00 95.94 107 ASP A CA 1
ATOM 844 C C . ASP A 1 107 ? -13.017 -1.113 -3.659 1.00 95.94 107 ASP A C 1
ATOM 846 O O . ASP A 1 107 ? -12.914 -1.790 -4.678 1.00 95.94 107 ASP A O 1
ATOM 850 N N . ARG A 1 108 ? -13.021 0.227 -3.716 1.00 96.06 108 ARG A N 1
ATOM 851 C CA . ARG A 1 108 ? -12.962 0.972 -4.989 1.00 96.06 108 ARG A CA 1
ATOM 852 C C . ARG A 1 108 ? -11.676 0.721 -5.778 1.00 96.06 108 ARG A C 1
ATOM 854 O O . ARG A 1 108 ? -11.718 0.616 -7.001 1.00 96.06 108 ARG A O 1
ATOM 861 N N . ILE A 1 109 ? -10.529 0.668 -5.102 1.00 96.88 109 ILE A N 1
ATOM 862 C CA . ILE A 1 109 ? -9.235 0.369 -5.732 1.00 96.88 109 ILE A CA 1
ATOM 863 C C . ILE A 1 109 ? -9.247 -1.060 -6.289 1.00 96.88 109 ILE A C 1
ATOM 865 O O . ILE A 1 109 ? -8.866 -1.280 -7.440 1.00 96.88 109 ILE A O 1
ATOM 869 N N . MET A 1 110 ? -9.718 -2.021 -5.496 1.00 97.31 110 MET A N 1
ATOM 870 C CA . MET A 1 110 ? -9.793 -3.432 -5.863 1.00 97.31 110 MET A CA 1
ATOM 871 C C . MET A 1 110 ? -10.777 -3.676 -7.004 1.00 97.31 110 MET A C 1
ATOM 873 O O . MET A 1 110 ? -10.455 -4.458 -7.894 1.00 97.31 110 MET A O 1
ATOM 877 N N . ASP A 1 111 ? -11.908 -2.970 -7.043 1.00 96.38 111 ASP A N 1
ATOM 878 C CA . ASP A 1 111 ? -12.872 -3.037 -8.145 1.00 96.38 111 ASP A CA 1
ATOM 879 C C . ASP A 1 111 ? -12.231 -2.673 -9.491 1.00 96.38 111 ASP A C 1
ATOM 881 O O . ASP A 1 111 ? -12.548 -3.274 -10.519 1.00 96.38 111 ASP A O 1
ATOM 885 N N . ILE A 1 112 ? -11.300 -1.713 -9.495 1.00 96.12 112 ILE A N 1
ATOM 886 C CA . ILE A 1 112 ? -10.568 -1.302 -10.700 1.00 96.12 112 ILE A CA 1
ATOM 887 C C . ILE A 1 112 ? -9.439 -2.287 -11.003 1.00 96.12 112 ILE A C 1
ATOM 889 O O . ILE A 1 112 ? -9.314 -2.737 -12.141 1.00 96.12 112 ILE A O 1
ATOM 893 N N . ILE A 1 113 ? -8.631 -2.650 -10.001 1.00 96.50 113 ILE A N 1
ATOM 894 C CA . ILE A 1 113 ? -7.483 -3.550 -10.179 1.00 96.50 113 ILE A CA 1
ATOM 895 C C . ILE A 1 113 ? -7.936 -4.934 -10.653 1.00 96.50 113 ILE A C 1
ATOM 897 O O . ILE A 1 113 ? -7.360 -5.466 -11.600 1.00 96.50 113 ILE A O 1
ATOM 901 N N . ALA A 1 114 ? -8.967 -5.504 -10.031 1.00 95.69 114 ALA A N 1
ATOM 902 C CA . ALA A 1 114 ? -9.498 -6.826 -10.353 1.00 95.69 114 ALA A CA 1
ATOM 903 C C . ALA A 1 114 ? -10.511 -6.810 -11.513 1.00 95.69 114 ALA A C 1
ATOM 905 O O . ALA A 1 114 ? -11.038 -7.860 -11.879 1.00 95.69 114 ALA A O 1
ATOM 906 N N . SER A 1 115 ? -10.793 -5.641 -12.098 1.00 94.81 115 SER A N 1
ATOM 907 C CA . SER A 1 115 ? -11.701 -5.528 -13.236 1.00 94.81 115 SER A CA 1
ATOM 908 C C . SER A 1 115 ? -11.194 -6.335 -14.428 1.00 94.81 115 SER A C 1
ATOM 910 O O . SER A 1 115 ? -10.042 -6.190 -14.828 1.00 94.81 115 SER A O 1
ATOM 912 N N . ASP A 1 116 ? -12.083 -7.061 -15.109 1.00 91.88 116 ASP A N 1
ATOM 913 C CA . ASP A 1 116 ? -11.777 -7.693 -16.404 1.00 91.88 116 ASP A CA 1
ATOM 914 C C . ASP A 1 116 ? -11.393 -6.664 -17.492 1.00 91.88 116 ASP A C 1
ATOM 916 O O . ASP A 1 116 ? -10.891 -7.022 -18.555 1.00 91.88 116 ASP A O 1
ATOM 920 N N . ARG A 1 117 ? -11.653 -5.369 -17.254 1.00 89.88 117 ARG A N 1
ATOM 921 C CA . ARG A 1 117 ? -11.239 -4.266 -18.136 1.00 89.88 117 ARG A CA 1
ATOM 922 C C . ARG A 1 117 ? -9.824 -3.762 -17.855 1.00 89.88 117 ARG A C 1
ATOM 924 O O . ARG A 1 117 ? -9.313 -2.972 -18.647 1.00 89.88 117 ARG A O 1
ATOM 931 N N . ASN A 1 118 ? -9.205 -4.170 -16.749 1.00 92.00 118 ASN A N 1
ATOM 932 C CA . ASN A 1 118 ? -7.820 -3.835 -16.464 1.00 92.00 118 ASN A CA 1
ATOM 933 C C . ASN A 1 118 ? -6.896 -4.736 -17.291 1.00 92.00 118 ASN A C 1
ATOM 935 O O . ASN A 1 118 ? -6.932 -5.955 -17.167 1.00 92.00 118 ASN A O 1
ATOM 939 N N . CYS A 1 119 ? -6.037 -4.129 -18.114 1.00 88.44 119 CYS A N 1
ATOM 940 C CA . CYS A 1 119 ? -5.071 -4.850 -18.951 1.00 88.44 119 CYS A CA 1
ATOM 941 C C . CYS A 1 119 ? -4.052 -5.666 -18.142 1.00 88.44 119 CYS A C 1
ATOM 943 O O . CYS A 1 119 ? -3.397 -6.544 -18.695 1.00 88.44 119 CYS A O 1
ATOM 945 N N . PHE A 1 120 ? -3.890 -5.332 -16.862 1.00 91.06 120 PHE A N 1
ATOM 946 C CA . PHE A 1 120 ? -2.987 -5.988 -15.924 1.00 91.06 120 PHE A CA 1
ATOM 947 C C . PHE A 1 120 ? -3.757 -6.510 -14.708 1.00 91.06 120 PHE A C 1
ATOM 949 O O . PHE A 1 120 ? -3.300 -6.361 -13.573 1.00 91.06 120 PHE A O 1
ATOM 956 N N . ASN A 1 121 ? -4.954 -7.062 -14.930 1.00 91.94 121 ASN A N 1
ATOM 957 C CA . ASN A 1 121 ? -5.712 -7.665 -13.846 1.00 91.94 121 ASN A CA 1
ATOM 958 C C . ASN A 1 121 ? -4.910 -8.821 -13.219 1.00 91.94 121 ASN A C 1
ATOM 960 O O . ASN A 1 121 ? -4.338 -9.645 -13.933 1.00 91.94 121 ASN A O 1
ATOM 964 N N . PRO A 1 122 ? -4.821 -8.879 -11.882 1.00 93.62 122 PRO A N 1
ATOM 965 C CA . PRO A 1 122 ? -4.141 -9.974 -11.217 1.00 93.62 122 PRO A CA 1
ATOM 966 C C . PRO A 1 122 ? -4.921 -11.274 -11.391 1.00 93.62 122 PRO A C 1
ATOM 968 O O . PRO A 1 122 ? -6.151 -11.276 -11.507 1.00 93.62 122 PRO A O 1
ATOM 971 N N . GLU A 1 123 ? -4.210 -12.393 -11.296 1.00 94.38 123 GLU A N 1
ATOM 972 C CA . GLU A 1 123 ? -4.847 -13.700 -11.193 1.00 94.38 123 GLU A CA 1
ATOM 973 C C . GLU A 1 123 ? -5.792 -13.761 -9.985 1.00 94.38 123 GLU A C 1
ATOM 975 O O . GLU A 1 123 ? -5.506 -13.232 -8.903 1.00 94.38 123 GLU A O 1
ATOM 980 N N . ARG A 1 124 ? -6.933 -14.440 -10.156 1.00 94.56 124 ARG A N 1
ATOM 981 C CA . ARG A 1 124 ? -8.013 -14.464 -9.149 1.00 94.56 124 ARG A CA 1
ATOM 982 C C . ARG A 1 124 ? -7.562 -15.028 -7.805 1.00 94.56 124 ARG A C 1
ATOM 984 O O . ARG A 1 124 ? -8.044 -14.593 -6.761 1.00 94.56 124 ARG A O 1
ATOM 991 N N . HIS A 1 125 ? -6.635 -15.984 -7.819 1.00 95.81 125 HIS A N 1
ATOM 992 C CA . HIS A 1 125 ? -6.092 -16.570 -6.595 1.00 95.81 125 HIS A CA 1
ATOM 993 C C . HIS A 1 125 ? -5.191 -15.607 -5.814 1.00 95.81 125 HIS A C 1
ATOM 995 O O . HIS A 1 125 ? -5.032 -15.786 -4.612 1.00 95.81 125 HIS A O 1
ATOM 1001 N N . SER A 1 126 ? -4.668 -14.561 -6.455 1.00 95.44 126 SER A N 1
ATOM 1002 C CA . SER A 1 126 ? -3.772 -13.565 -5.849 1.00 95.44 126 SER A CA 1
ATOM 1003 C C . SER A 1 126 ? -4.504 -12.297 -5.389 1.00 95.44 126 SER A C 1
ATOM 1005 O O . SER A 1 126 ? -3.929 -11.456 -4.699 1.00 95.44 126 SER A O 1
ATOM 1007 N N . THR A 1 127 ? -5.796 -12.148 -5.707 1.00 95.38 127 THR A N 1
ATOM 1008 C CA . THR A 1 127 ? -6.597 -10.971 -5.323 1.00 95.38 127 THR A CA 1
ATOM 1009 C C . THR A 1 127 ? -6.655 -10.775 -3.802 1.00 95.38 127 THR A C 1
ATOM 1011 O O . THR A 1 127 ? -6.560 -9.645 -3.321 1.00 95.38 127 THR A O 1
ATOM 1014 N N . GLY A 1 128 ? -6.751 -11.864 -3.029 1.00 96.00 128 GLY A N 1
ATOM 1015 C CA . GLY A 1 128 ? -6.748 -11.807 -1.562 1.00 96.00 128 GLY A CA 1
ATOM 1016 C C . GLY A 1 128 ? -5.431 -11.277 -0.982 1.00 96.00 128 GLY A C 1
ATOM 1017 O O . GLY A 1 128 ? -5.442 -10.502 -0.022 1.00 96.00 128 GLY A O 1
ATOM 1018 N N . LEU A 1 129 ? -4.302 -11.627 -1.605 1.00 97.62 129 LEU A N 1
ATOM 1019 C CA . LEU A 1 129 ? -2.974 -11.152 -1.219 1.00 97.62 129 LEU A CA 1
ATOM 1020 C C . LEU A 1 129 ? -2.820 -9.646 -1.476 1.00 97.62 129 LEU A C 1
ATOM 1022 O O . LEU A 1 129 ? -2.385 -8.912 -0.592 1.00 97.62 129 LEU A O 1
ATOM 1026 N N . ILE A 1 130 ? -3.257 -9.175 -2.646 1.00 97.44 130 ILE A N 1
ATOM 1027 C CA . ILE A 1 130 ? -3.226 -7.751 -3.021 1.00 97.44 130 ILE A CA 1
ATOM 1028 C C . ILE A 1 130 ? -4.085 -6.921 -2.065 1.00 97.44 130 ILE A C 1
ATOM 1030 O O . ILE A 1 130 ? -3.625 -5.915 -1.527 1.00 97.44 130 ILE A O 1
ATOM 1034 N N . ASN A 1 131 ? -5.307 -7.382 -1.783 1.00 97.31 131 ASN A N 1
ATOM 1035 C CA . ASN A 1 131 ? -6.188 -6.748 -0.804 1.00 97.31 131 ASN A CA 1
ATOM 1036 C C . ASN A 1 131 ? -5.520 -6.652 0.582 1.00 97.31 131 ASN A C 1
ATOM 1038 O O . ASN A 1 131 ? -5.598 -5.632 1.262 1.00 97.31 131 ASN A O 1
ATOM 1042 N N . THR A 1 132 ? -4.792 -7.699 0.977 1.00 97.25 132 THR A N 1
ATOM 1043 C CA . THR A 1 132 ? -4.016 -7.718 2.225 1.00 97.25 132 THR A CA 1
ATOM 1044 C C . THR A 1 132 ? -2.870 -6.707 2.218 1.00 97.25 132 THR A C 1
ATOM 1046 O O . THR A 1 132 ? -2.639 -6.018 3.216 1.00 97.25 132 THR A O 1
ATOM 1049 N N . GLY A 1 133 ? -2.191 -6.558 1.081 1.00 97.94 133 GLY A N 1
ATOM 1050 C CA . GLY A 1 133 ? -1.160 -5.548 0.876 1.00 97.94 133 GLY A CA 1
ATOM 1051 C C . GLY A 1 133 ? -1.663 -4.120 1.087 1.00 97.94 133 GLY A C 1
ATOM 1052 O O . GLY A 1 133 ? -0.938 -3.302 1.649 1.00 97.94 133 GLY A O 1
ATOM 1053 N N . PHE A 1 134 ? -2.921 -3.823 0.748 1.00 98.00 134 PHE A N 1
ATOM 1054 C CA . PHE A 1 134 ? -3.513 -2.511 1.018 1.00 98.00 134 PHE A CA 1
ATOM 1055 C C . PHE A 1 134 ? -3.749 -2.234 2.509 1.00 98.00 134 PHE A C 1
ATOM 1057 O O . PHE A 1 134 ? -3.523 -1.108 2.955 1.00 98.00 134 PHE A O 1
ATOM 1064 N N . PHE A 1 135 ? -4.100 -3.241 3.314 1.00 96.88 135 PHE A N 1
ATOM 1065 C CA . PHE A 1 135 ? -4.151 -3.073 4.775 1.00 96.88 135 PHE A CA 1
ATOM 1066 C C . PHE A 1 135 ? -2.760 -2.819 5.372 1.00 96.88 135 PHE A C 1
ATOM 1068 O O . PHE A 1 135 ? -2.603 -1.987 6.269 1.00 96.88 135 PHE A O 1
ATOM 1075 N N . LEU A 1 136 ? -1.729 -3.496 4.857 1.00 97.06 136 LEU A N 1
ATOM 1076 C CA . LEU A 1 136 ? -0.336 -3.240 5.240 1.00 97.06 136 LEU A CA 1
ATOM 1077 C C . LEU A 1 136 ? 0.117 -1.838 4.819 1.00 97.06 136 LEU A C 1
ATOM 1079 O O . LEU A 1 136 ? 0.812 -1.167 5.581 1.00 97.06 136 LEU A O 1
ATOM 1083 N N . LEU A 1 137 ? -0.333 -1.368 3.656 1.00 97.12 137 LEU A N 1
ATOM 1084 C CA . LEU A 1 137 ? -0.071 -0.018 3.178 1.00 97.12 137 LEU A CA 1
ATOM 1085 C C . LEU A 1 137 ? -0.671 1.043 4.108 1.00 97.12 137 LEU A C 1
ATOM 1087 O O . LEU A 1 137 ? 0.022 1.997 4.448 1.00 97.12 137 LEU A O 1
ATOM 1091 N N . CYS A 1 138 ? -1.908 0.851 4.589 1.00 95.00 138 CYS A N 1
ATOM 1092 C CA . CYS A 1 138 ? -2.500 1.724 5.610 1.00 95.00 138 CYS A CA 1
ATOM 1093 C C . CYS A 1 138 ? -1.644 1.800 6.877 1.00 95.00 138 CYS A C 1
ATOM 1095 O O . CYS A 1 138 ? -1.487 2.876 7.453 1.00 95.00 138 CYS A O 1
ATOM 1097 N N . GLN A 1 139 ? -1.110 0.660 7.334 1.00 93.88 139 GLN A N 1
ATOM 1098 C CA . GLN A 1 139 ? -0.241 0.637 8.510 1.00 93.88 139 GLN A CA 1
ATOM 1099 C C . GLN A 1 139 ? 1.051 1.408 8.251 1.00 93.88 139 GLN A C 1
ATOM 1101 O O . GLN A 1 139 ? 1.420 2.242 9.075 1.00 93.88 139 GLN A O 1
ATOM 1106 N N . LEU A 1 140 ? 1.705 1.176 7.109 1.00 95.25 140 LEU A N 1
ATOM 1107 C CA . LEU A 1 140 ? 2.941 1.862 6.736 1.00 95.25 140 LEU A CA 1
ATOM 1108 C C . LEU A 1 140 ? 2.741 3.382 6.638 1.00 95.25 140 LEU A C 1
ATOM 1110 O O . LEU A 1 140 ? 3.522 4.141 7.214 1.00 95.25 140 LEU A O 1
ATOM 1114 N N . SER A 1 141 ? 1.674 3.834 5.973 1.00 93.25 141 SER A N 1
ATOM 1115 C CA . SER A 1 141 ? 1.385 5.264 5.800 1.00 93.25 141 SER A CA 1
ATOM 1116 C C . SER A 1 141 ? 0.921 5.952 7.087 1.00 93.25 141 SER A C 1
ATOM 1118 O O . SER A 1 141 ? 0.957 7.172 7.174 1.00 93.25 141 SER A O 1
ATOM 1120 N N . SER A 1 142 ? 0.477 5.192 8.095 1.00 91.56 142 SER A N 1
ATOM 1121 C CA . SER A 1 142 ? 0.115 5.741 9.410 1.00 91.56 142 SER A CA 1
ATOM 1122 C C . SER A 1 142 ? 1.318 6.043 10.314 1.00 91.56 142 SER A C 1
ATOM 1124 O O . SER A 1 142 ? 1.141 6.579 11.406 1.00 91.56 142 SER A O 1
ATOM 1126 N N . LEU A 1 143 ? 2.534 5.676 9.896 1.00 92.12 143 LEU A N 1
ATOM 1127 C CA . LEU A 1 143 ? 3.758 5.940 10.648 1.00 92.12 143 LEU A CA 1
ATOM 1128 C C . LEU A 1 143 ? 4.270 7.356 10.347 1.00 92.12 143 LEU A C 1
ATOM 1130 O O . LEU A 1 143 ? 4.581 7.676 9.206 1.00 92.12 143 LEU A O 1
ATOM 1134 N N . ASP A 1 144 ? 4.439 8.170 11.390 1.00 87.12 144 ASP A N 1
ATOM 1135 C CA . ASP A 1 144 ? 4.737 9.608 11.266 1.00 87.12 144 ASP A CA 1
ATOM 1136 C C . ASP A 1 144 ? 6.133 9.949 10.705 1.00 87.12 144 ASP A C 1
ATOM 1138 O O . ASP A 1 144 ? 6.390 11.091 10.326 1.00 87.12 144 ASP A O 1
ATOM 1142 N N . SER A 1 145 ? 7.072 8.996 10.706 1.00 90.25 145 SER A N 1
ATOM 1143 C CA . SER A 1 145 ? 8.476 9.242 10.354 1.00 90.25 145 SER A CA 1
ATOM 1144 C C . SER A 1 145 ? 8.969 8.291 9.263 1.00 90.25 145 SER A C 1
ATOM 1146 O O . SER A 1 145 ? 8.841 7.072 9.441 1.00 90.25 145 SER A O 1
ATOM 1148 N N . PRO A 1 146 ? 9.672 8.798 8.227 1.00 88.56 146 PRO A N 1
ATOM 1149 C CA . PRO A 1 146 ? 10.336 7.962 7.226 1.00 88.56 146 PRO A CA 1
ATOM 1150 C C . PRO A 1 146 ? 11.300 6.935 7.835 1.00 88.56 146 PRO A C 1
ATOM 1152 O O . PRO A 1 146 ? 11.395 5.804 7.367 1.00 88.56 146 PRO A O 1
ATOM 1155 N N . SER A 1 147 ? 11.993 7.278 8.929 1.00 91.62 147 SER A N 1
ATOM 1156 C CA . SER A 1 147 ? 12.891 6.331 9.606 1.00 91.62 147 SER A CA 1
ATOM 1157 C C . SER A 1 147 ? 12.134 5.170 10.257 1.00 91.62 147 SER A C 1
ATOM 1159 O O . SER A 1 147 ? 12.607 4.032 10.238 1.00 91.62 147 SER A O 1
ATOM 1161 N N . THR A 1 148 ? 10.941 5.438 10.793 1.00 93.50 148 THR A N 1
ATOM 1162 C CA . THR A 1 148 ? 10.071 4.416 11.381 1.00 93.50 148 THR A CA 1
ATOM 1163 C C . THR A 1 148 ? 9.471 3.536 10.292 1.00 93.50 148 THR A C 1
ATOM 1165 O O . THR A 1 148 ? 9.419 2.323 10.470 1.00 93.50 148 THR A O 1
ATOM 1168 N N . GLN A 1 149 ? 9.092 4.113 9.148 1.00 95.06 149 GLN A N 1
ATOM 1169 C CA . GLN A 1 149 ? 8.633 3.368 7.972 1.00 95.06 149 GLN A CA 1
ATOM 1170 C C . GLN A 1 149 ? 9.710 2.409 7.448 1.00 95.06 149 GLN A C 1
ATOM 1172 O O . GLN A 1 149 ? 9.446 1.221 7.274 1.00 95.06 149 GLN A O 1
ATOM 1177 N N . LEU A 1 150 ? 10.950 2.885 7.295 1.00 95.25 150 LEU A N 1
ATOM 1178 C CA . LEU A 1 150 ? 12.088 2.051 6.890 1.00 95.25 150 LEU A CA 1
ATOM 1179 C C . LEU A 1 150 ? 12.357 0.919 7.890 1.00 95.25 150 LEU A C 1
ATOM 1181 O O . LEU A 1 150 ? 12.524 -0.235 7.498 1.00 95.25 150 LEU A O 1
ATOM 1185 N N . SER A 1 151 ? 12.370 1.228 9.191 1.00 95.25 151 SER A N 1
ATOM 1186 C CA . SER A 1 151 ? 12.545 0.207 10.230 1.00 95.25 151 SER A CA 1
ATOM 1187 C C . SER A 1 151 ? 11.404 -0.810 10.232 1.00 95.25 151 SER A C 1
ATOM 1189 O O . SER A 1 151 ? 11.636 -1.986 10.514 1.00 95.25 151 SER A O 1
ATOM 1191 N N . TRP A 1 152 ? 10.181 -0.367 9.946 1.00 95.81 152 TRP A N 1
ATOM 1192 C CA . TRP A 1 152 ? 9.016 -1.233 9.869 1.00 95.81 152 TRP A CA 1
ATOM 1193 C C . TRP A 1 152 ? 9.125 -2.187 8.678 1.00 95.81 152 TRP A C 1
ATOM 1195 O O . TRP A 1 152 ? 8.986 -3.392 8.877 1.00 95.81 152 TRP A O 1
ATOM 1205 N N . LEU A 1 153 ? 9.493 -1.690 7.490 1.00 96.88 153 LEU A N 1
ATOM 1206 C CA . LEU A 1 153 ? 9.736 -2.520 6.302 1.00 96.88 153 LEU A CA 1
ATOM 1207 C C . LEU A 1 153 ? 10.824 -3.569 6.551 1.00 96.88 153 LEU A C 1
ATOM 1209 O O . LEU A 1 153 ? 10.624 -4.744 6.258 1.00 96.88 153 LEU A O 1
ATOM 1213 N N . HIS A 1 154 ? 11.942 -3.178 7.166 1.00 95.75 154 HIS A N 1
ATOM 1214 C CA . HIS A 1 154 ? 13.006 -4.120 7.521 1.00 95.75 154 HIS A CA 1
ATOM 1215 C C . HIS A 1 154 ? 12.552 -5.206 8.504 1.00 95.75 154 HIS A C 1
ATOM 1217 O O . HIS A 1 154 ? 13.083 -6.315 8.471 1.00 95.75 154 HIS A O 1
ATOM 1223 N N . SER A 1 155 ? 11.585 -4.902 9.373 1.00 96.00 155 SER A N 1
ATOM 1224 C CA . SER A 1 155 ? 11.073 -5.862 10.355 1.00 96.00 155 SER A CA 1
ATOM 1225 C C . SER A 1 155 ? 10.113 -6.897 9.771 1.00 96.00 155 SER A C 1
ATOM 1227 O O . SER A 1 155 ? 9.856 -7.906 10.426 1.00 96.00 155 SER A O 1
ATOM 1229 N N . LEU A 1 156 ? 9.572 -6.660 8.572 1.00 97.00 156 LEU A N 1
ATOM 1230 C CA . LEU A 1 156 ? 8.603 -7.569 7.982 1.00 97.00 156 LEU A CA 1
ATOM 1231 C C . LEU A 1 156 ? 9.257 -8.889 7.526 1.00 97.00 156 LEU A C 1
ATOM 1233 O O . LEU A 1 156 ? 10.406 -8.893 7.051 1.00 97.00 156 LEU A O 1
ATOM 1237 N N . PRO A 1 157 ? 8.524 -10.008 7.658 1.00 97.25 157 PRO A N 1
ATOM 1238 C CA . PRO A 1 157 ? 8.895 -11.282 7.068 1.00 97.25 157 PRO A CA 1
ATOM 1239 C C . PRO A 1 157 ? 8.407 -11.374 5.607 1.00 97.25 157 PRO A C 1
ATOM 1241 O O . PRO A 1 157 ? 7.911 -10.389 5.048 1.00 97.25 157 PRO A O 1
ATOM 1244 N N . ARG A 1 158 ? 8.622 -12.522 4.955 1.00 97.38 158 ARG A N 1
ATOM 1245 C CA . ARG A 1 158 ? 8.522 -12.667 3.493 1.00 97.38 158 ARG A CA 1
ATOM 1246 C C . ARG A 1 158 ? 7.119 -12.393 2.960 1.00 97.38 158 ARG A C 1
ATOM 1248 O O . ARG A 1 158 ? 6.977 -11.657 1.980 1.00 97.38 158 ARG A O 1
ATOM 1255 N N . ASP A 1 159 ? 6.092 -12.957 3.575 1.00 98.06 159 ASP A N 1
ATOM 1256 C CA . ASP A 1 159 ? 4.756 -12.966 2.980 1.00 98.06 159 ASP A CA 1
ATOM 1257 C C . ASP A 1 159 ? 4.068 -11.597 3.082 1.00 98.06 159 ASP A C 1
ATOM 1259 O O . ASP A 1 159 ? 3.536 -11.123 2.073 1.00 98.06 159 ASP A O 1
ATOM 1263 N N . PRO A 1 160 ? 4.148 -10.864 4.215 1.00 97.88 160 PRO A N 1
ATOM 1264 C CA . PRO A 1 160 ? 3.681 -9.481 4.284 1.00 97.88 160 PRO A CA 1
ATOM 1265 C C . PRO A 1 160 ? 4.429 -8.545 3.327 1.00 97.88 160 PRO A C 1
ATOM 1267 O O . PRO A 1 160 ? 3.815 -7.650 2.746 1.00 97.88 160 PRO A O 1
ATOM 1270 N N . LEU A 1 161 ? 5.740 -8.741 3.125 1.00 97.88 161 LEU A N 1
ATOM 1271 C CA . LEU A 1 161 ? 6.492 -7.970 2.125 1.00 97.88 161 LEU A CA 1
ATOM 1272 C C . LEU A 1 161 ? 5.993 -8.261 0.712 1.00 97.88 161 LEU A C 1
ATOM 1274 O O . LEU A 1 161 ? 5.842 -7.336 -0.083 1.00 97.88 161 LEU A O 1
ATOM 1278 N N . THR A 1 162 ? 5.701 -9.527 0.418 1.00 98.19 162 THR A N 1
ATOM 1279 C CA . THR A 1 162 ? 5.159 -9.960 -0.873 1.00 98.19 162 THR A CA 1
ATOM 1280 C C . THR A 1 162 ? 3.768 -9.367 -1.107 1.00 98.19 162 THR A C 1
ATOM 1282 O O . THR A 1 162 ? 3.493 -8.831 -2.181 1.00 98.19 162 THR A O 1
ATOM 1285 N N . ALA A 1 163 ? 2.909 -9.356 -0.085 1.00 98.25 163 ALA A N 1
ATOM 1286 C CA . ALA A 1 163 ? 1.606 -8.694 -0.125 1.00 98.25 163 ALA A CA 1
ATOM 1287 C C . ALA A 1 163 ? 1.733 -7.185 -0.392 1.00 98.25 163 ALA A C 1
ATOM 1289 O O . ALA A 1 163 ? 1.063 -6.640 -1.267 1.00 98.25 163 ALA A O 1
ATOM 1290 N N . LEU A 1 164 ? 2.629 -6.502 0.323 1.00 98.12 164 LEU A N 1
ATOM 1291 C CA . LEU A 1 164 ? 2.845 -5.069 0.147 1.00 98.12 164 LEU A CA 1
ATOM 1292 C C . LEU A 1 164 ? 3.402 -4.744 -1.248 1.00 98.12 164 LEU A C 1
ATOM 1294 O O . LEU A 1 164 ? 2.881 -3.861 -1.927 1.00 98.12 164 LEU A O 1
ATOM 1298 N N . PHE A 1 165 ? 4.408 -5.495 -1.703 1.00 98.25 165 PHE A N 1
ATOM 1299 C CA . PHE A 1 165 ? 4.979 -5.355 -3.042 1.00 98.25 165 PHE A CA 1
ATOM 1300 C C . PHE A 1 165 ? 3.937 -5.577 -4.132 1.00 98.25 165 PHE A C 1
ATOM 1302 O O . PHE A 1 165 ? 3.844 -4.762 -5.045 1.00 98.25 165 PHE A O 1
ATOM 1309 N N . THR A 1 166 ? 3.126 -6.630 -4.035 1.00 97.69 166 THR A N 1
ATOM 1310 C CA . THR A 1 166 ? 2.096 -6.921 -5.040 1.00 97.69 166 THR A CA 1
ATOM 1311 C C . THR A 1 166 ? 1.033 -5.832 -5.093 1.00 97.69 166 THR A C 1
ATOM 1313 O O . THR A 1 166 ? 0.701 -5.379 -6.188 1.00 97.69 166 THR A O 1
ATOM 1316 N N . ALA A 1 167 ? 0.559 -5.332 -3.949 1.00 98.25 167 ALA A N 1
ATOM 1317 C CA . ALA A 1 167 ? -0.376 -4.209 -3.916 1.00 98.25 167 ALA A CA 1
ATOM 1318 C C . ALA A 1 167 ? 0.200 -2.954 -4.583 1.00 98.25 167 ALA A C 1
ATOM 1320 O O . ALA A 1 167 ? -0.452 -2.356 -5.444 1.00 98.25 167 ALA A O 1
ATOM 1321 N N . THR A 1 168 ? 1.443 -2.584 -4.262 1.00 98.06 168 THR A N 1
ATOM 1322 C CA . THR A 1 168 ? 2.130 -1.458 -4.911 1.00 98.06 168 THR A CA 1
ATOM 1323 C C . THR A 1 168 ? 2.330 -1.704 -6.410 1.00 98.06 168 THR A C 1
ATOM 1325 O O . THR A 1 168 ? 2.061 -0.822 -7.225 1.00 98.06 168 THR A O 1
ATOM 1328 N N . HIS A 1 169 ? 2.741 -2.913 -6.791 1.00 97.38 169 HIS A N 1
ATOM 1329 C CA . HIS A 1 169 ? 3.025 -3.280 -8.172 1.00 97.38 169 HIS A CA 1
ATOM 1330 C C . HIS A 1 169 ? 1.777 -3.230 -9.058 1.00 97.38 169 HIS A C 1
ATOM 1332 O O . HIS A 1 169 ? 1.784 -2.567 -10.094 1.00 97.38 169 HIS A O 1
ATOM 1338 N N . TYR A 1 170 ? 0.687 -3.876 -8.640 1.00 97.62 170 TYR A N 1
ATOM 1339 C CA . TYR A 1 170 ? -0.564 -3.873 -9.397 1.00 97.62 170 TYR A CA 1
ATOM 1340 C C . TYR A 1 170 ? -1.232 -2.494 -9.406 1.00 97.62 170 TYR A C 1
ATOM 1342 O O . TYR A 1 170 ? -1.839 -2.129 -10.415 1.00 97.62 170 TYR A O 1
ATOM 1350 N N . SER A 1 171 ? -1.054 -1.684 -8.356 1.00 97.62 171 SER A N 1
ATOM 1351 C CA . SER A 1 171 ? -1.462 -0.272 -8.375 1.00 97.62 171 SER A CA 1
ATOM 1352 C C . SER A 1 171 ? -0.720 0.506 -9.462 1.00 97.62 171 SER A C 1
ATOM 1354 O O . SER A 1 171 ? -1.352 1.180 -10.271 1.00 97.62 171 SER A O 1
ATOM 1356 N N . MET A 1 172 ? 0.607 0.354 -9.537 1.00 97.12 172 MET A N 1
ATOM 1357 C CA . MET A 1 172 ? 1.447 0.975 -10.567 1.00 97.12 172 MET A CA 1
ATOM 1358 C C . MET A 1 172 ? 1.029 0.522 -11.971 1.00 97.12 172 MET A C 1
ATOM 1360 O O . MET A 1 172 ? 0.794 1.355 -12.847 1.00 97.12 172 MET A O 1
ATOM 1364 N N . LEU A 1 173 ? 0.857 -0.785 -12.192 1.00 95.94 173 LEU A N 1
ATOM 1365 C CA . LEU A 1 173 ? 0.439 -1.306 -13.495 1.00 95.94 173 LEU A CA 1
ATOM 1366 C C . LEU A 1 173 ? -0.933 -0.774 -13.927 1.00 95.94 173 LEU A C 1
ATOM 1368 O O . LEU A 1 173 ? -1.111 -0.403 -15.087 1.00 95.94 173 LEU A O 1
ATOM 1372 N N . THR A 1 174 ? -1.876 -0.691 -12.991 1.00 96.00 174 THR A N 1
ATOM 1373 C CA . THR A 1 174 ? -3.229 -0.178 -13.238 1.00 96.00 174 THR A CA 1
ATOM 1374 C C . THR A 1 174 ? -3.215 1.329 -13.505 1.00 96.00 174 THR A C 1
ATOM 1376 O O . THR A 1 174 ? -3.901 1.810 -14.414 1.00 96.00 174 THR A O 1
ATOM 1379 N N . ALA A 1 175 ? -2.377 2.080 -12.783 1.00 95.06 175 ALA A N 1
ATOM 1380 C CA . ALA A 1 175 ? -2.187 3.513 -12.980 1.00 95.06 175 ALA A CA 1
ATOM 1381 C C . ALA A 1 175 ? -1.688 3.850 -14.393 1.00 95.06 175 ALA A C 1
ATOM 1383 O O . ALA A 1 175 ? -2.086 4.872 -14.942 1.00 95.06 175 ALA A O 1
ATOM 1384 N N . ARG A 1 176 ? -0.930 2.965 -15.058 1.00 92.94 176 ARG A N 1
ATOM 1385 C CA . ARG A 1 176 ? -0.486 3.180 -16.452 1.00 92.94 176 ARG A CA 1
ATOM 1386 C C . ARG A 1 176 ? -1.632 3.465 -17.435 1.00 92.94 176 ARG A C 1
ATOM 1388 O O . ARG A 1 176 ? -1.392 4.082 -18.472 1.00 92.94 176 ARG A O 1
ATOM 1395 N N . TYR A 1 177 ? -2.857 3.020 -17.153 1.00 90.56 177 TYR A N 1
ATOM 1396 C CA . TYR A 1 177 ? -4.008 3.202 -18.053 1.00 90.56 177 TYR A CA 1
ATOM 1397 C C . TYR A 1 177 ? -5.126 4.048 -17.463 1.00 90.56 177 TYR A C 1
ATOM 1399 O O . TYR A 1 177 ? -5.957 4.532 -18.225 1.00 90.56 177 TYR A O 1
ATOM 1407 N N . ASN A 1 178 ? -5.145 4.217 -16.142 1.00 90.19 178 ASN A N 1
ATOM 1408 C CA . ASN A 1 178 ? -6.204 4.948 -15.452 1.00 90.19 178 ASN A CA 1
ATOM 1409 C C . ASN A 1 178 ? -5.747 6.317 -14.938 1.00 90.19 178 ASN A C 1
ATOM 1411 O O . ASN A 1 178 ? -6.577 7.214 -14.819 1.00 90.19 178 ASN A O 1
ATOM 1415 N N . ALA A 1 179 ? -4.451 6.498 -14.672 1.00 89.00 179 ALA A N 1
ATOM 1416 C CA . ALA A 1 179 ? -3.938 7.770 -14.189 1.00 89.00 179 ALA A CA 1
ATOM 1417 C C . ALA A 1 179 ? -3.983 8.851 -15.261 1.00 89.00 179 ALA A C 1
ATOM 1419 O O . ALA A 1 179 ? -3.967 8.592 -16.466 1.00 89.00 179 ALA A O 1
ATOM 1420 N N . VAL A 1 180 ? -3.999 10.095 -14.803 1.00 86.12 180 VAL A N 1
ATOM 1421 C CA . VAL A 1 180 ? -3.780 11.276 -15.636 1.00 86.12 180 VAL A CA 1
ATOM 1422 C C . VAL A 1 180 ? -2.295 11.644 -15.560 1.00 86.12 180 VAL A C 1
ATOM 1424 O O . VAL A 1 180 ? -1.616 11.281 -14.610 1.00 86.12 180 VAL A O 1
ATOM 1427 N N . GLY A 1 181 ? -1.776 12.342 -16.571 1.00 87.12 181 GLY A N 1
ATOM 1428 C CA . GLY A 1 181 ? -0.412 12.873 -16.523 1.00 87.12 181 GLY A CA 1
ATOM 1429 C C . GLY A 1 181 ? 0.675 11.827 -16.767 1.00 87.12 181 GLY A C 1
ATOM 1430 O O . GLY A 1 181 ? 0.452 10.866 -17.512 1.00 87.12 181 GLY A O 1
ATOM 1431 N N . ALA A 1 182 ? 1.860 12.062 -16.197 1.00 88.31 182 ALA A N 1
ATOM 1432 C CA . ALA A 1 182 ? 3.136 11.423 -16.537 1.00 88.31 182 ALA A CA 1
ATOM 1433 C C . ALA A 1 182 ? 3.120 9.889 -16.458 1.00 88.31 182 ALA A C 1
ATOM 1435 O O . ALA A 1 182 ? 3.878 9.226 -17.165 1.00 88.31 182 ALA A O 1
ATOM 1436 N N . MET A 1 183 ? 2.241 9.325 -15.630 1.00 90.56 183 MET A N 1
ATOM 1437 C CA . MET A 1 183 ? 2.094 7.880 -15.469 1.00 90.56 183 MET A CA 1
ATOM 1438 C C . MET A 1 183 ? 1.336 7.214 -16.633 1.00 90.56 183 MET A C 1
ATOM 1440 O O . MET A 1 183 ? 1.500 6.020 -16.896 1.00 90.56 183 MET A O 1
ATOM 1444 N N . HIS A 1 184 ? 0.505 7.963 -17.363 1.00 90.12 184 HIS A N 1
ATOM 1445 C CA . HIS A 1 184 ? -0.387 7.393 -18.366 1.00 90.12 184 HIS A CA 1
ATOM 1446 C C . HIS A 1 184 ? 0.362 6.972 -19.641 1.00 90.12 184 HIS A C 1
ATOM 1448 O O . HIS A 1 184 ? 0.986 7.778 -20.331 1.00 90.12 184 HIS A O 1
ATOM 1454 N N . GLN A 1 185 ? 0.159 5.718 -20.058 1.00 88.19 185 GLN A N 1
ATOM 1455 C CA . GLN A 1 185 ? 0.664 5.114 -21.295 1.00 88.19 185 GLN A CA 1
ATOM 1456 C C . GLN A 1 185 ? 0.477 5.981 -22.552 1.00 88.19 185 GLN A C 1
ATOM 1458 O O . GLN A 1 185 ? 1.317 5.924 -23.449 1.00 88.19 185 GLN A O 1
ATOM 1463 N N . ARG A 1 186 ? -0.592 6.788 -22.636 1.00 85.50 186 ARG A N 1
ATOM 1464 C CA . ARG A 1 186 ? -0.871 7.643 -23.803 1.00 85.50 186 ARG A CA 1
ATOM 1465 C C . ARG A 1 186 ? 0.248 8.648 -24.088 1.00 85.50 186 ARG A C 1
ATOM 1467 O O . ARG A 1 186 ? 0.416 9.046 -25.233 1.00 85.50 186 ARG A O 1
ATOM 1474 N N . ILE A 1 187 ? 1.001 9.036 -23.060 1.00 80.00 187 ILE A N 1
ATOM 1475 C CA . ILE A 1 187 ? 2.090 10.011 -23.156 1.00 80.00 187 ILE A CA 1
ATOM 1476 C C . ILE A 1 187 ? 3.319 9.421 -23.860 1.00 80.00 187 ILE A C 1
ATOM 1478 O O . ILE A 1 187 ? 4.045 10.133 -24.544 1.00 80.00 187 ILE A O 1
ATOM 1482 N N . PHE A 1 188 ? 3.513 8.107 -23.760 1.00 79.12 188 PHE A N 1
ATOM 1483 C CA . PHE A 1 188 ? 4.675 7.407 -24.311 1.00 79.12 188 PHE A CA 1
ATOM 1484 C C . PHE A 1 188 ? 4.498 6.972 -25.774 1.00 79.12 188 PHE A C 1
ATOM 1486 O O . PHE A 1 188 ? 5.429 6.446 -26.381 1.00 79.12 188 PHE A O 1
ATOM 1493 N N . GLY A 1 189 ? 3.308 7.173 -26.349 1.00 73.06 189 GLY A N 1
ATOM 1494 C CA . GLY A 1 189 ? 3.007 6.811 -27.732 1.00 73.06 189 GLY A CA 1
ATOM 1495 C C . GLY A 1 189 ? 3.067 5.303 -28.018 1.00 73.06 189 GLY A C 1
ATOM 1496 O O . GLY A 1 189 ? 2.932 4.465 -27.125 1.00 73.06 189 GLY A O 1
ATOM 1497 N N . LEU A 1 190 ? 3.226 4.962 -29.304 1.00 70.81 190 LEU A N 1
ATOM 1498 C CA . LEU A 1 190 ? 3.246 3.577 -29.806 1.00 70.81 190 LEU A CA 1
ATOM 1499 C C . LEU A 1 190 ? 4.628 2.909 -29.716 1.00 70.81 190 LEU A C 1
ATOM 1501 O O . LEU A 1 190 ? 4.711 1.684 -29.708 1.00 70.81 190 LEU A O 1
ATOM 1505 N N . SER A 1 191 ? 5.707 3.692 -29.664 1.00 72.62 191 SER A N 1
ATOM 1506 C CA . SER A 1 191 ? 7.086 3.200 -29.606 1.00 72.62 191 SER A CA 1
ATOM 1507 C C . SER A 1 191 ? 7.880 3.994 -28.578 1.00 72.62 191 SER A C 1
ATOM 1509 O O . SER A 1 191 ? 7.915 5.219 -28.660 1.00 72.62 191 SER A O 1
ATOM 1511 N N . MET A 1 192 ? 8.551 3.298 -27.660 1.00 78.62 192 MET A N 1
ATOM 1512 C CA . MET A 1 192 ? 9.442 3.916 -26.679 1.00 78.62 192 MET A CA 1
ATOM 1513 C C . MET A 1 192 ? 10.892 3.691 -27.100 1.00 78.62 192 MET A C 1
ATOM 1515 O O . MET A 1 192 ? 11.316 2.552 -27.297 1.00 78.62 192 MET A O 1
ATOM 1519 N N . ASP A 1 193 ? 11.648 4.774 -27.246 1.00 81.88 193 ASP A N 1
ATOM 1520 C CA . ASP A 1 193 ? 13.099 4.701 -27.363 1.00 81.88 193 ASP A CA 1
ATOM 1521 C C . ASP A 1 193 ? 13.741 4.510 -25.976 1.00 81.88 193 ASP A C 1
ATOM 1523 O O . ASP A 1 193 ? 13.068 4.498 -24.941 1.00 81.88 193 ASP A O 1
ATOM 1527 N N . ALA A 1 194 ? 15.067 4.363 -25.932 1.00 83.81 194 ALA A N 1
ATOM 1528 C CA . ALA A 1 194 ? 15.784 4.177 -24.671 1.00 83.81 194 ALA A CA 1
ATOM 1529 C C . ALA A 1 194 ? 15.583 5.348 -23.684 1.00 83.81 194 ALA A C 1
ATOM 1531 O O . ALA A 1 194 ? 15.594 5.131 -22.472 1.00 83.81 194 ALA A O 1
ATOM 1532 N N . LYS A 1 195 ? 15.371 6.578 -24.180 1.00 80.44 195 LYS A N 1
ATOM 1533 C CA . LYS A 1 195 ? 15.143 7.766 -23.344 1.00 80.44 195 LYS A CA 1
ATOM 1534 C C . LYS A 1 195 ? 13.763 7.722 -22.684 1.00 80.44 195 LYS A C 1
ATOM 1536 O O . LYS A 1 195 ? 13.676 7.873 -21.467 1.00 80.44 195 LYS A O 1
ATOM 1541 N N . LEU A 1 196 ? 12.708 7.456 -23.457 1.00 81.38 196 LEU A N 1
ATOM 1542 C CA . LEU A 1 196 ? 11.336 7.312 -22.960 1.00 81.38 196 LEU A CA 1
ATOM 1543 C C . LEU A 1 196 ? 11.198 6.128 -22.002 1.00 81.38 196 LEU A C 1
ATOM 1545 O O . LEU A 1 196 ? 10.510 6.246 -20.991 1.00 81.38 196 LEU A O 1
ATOM 1549 N N . LEU A 1 197 ? 11.882 5.013 -22.278 1.00 86.19 197 LEU A N 1
ATOM 1550 C CA . LEU A 1 197 ? 11.936 3.869 -21.364 1.00 86.19 197 LEU A CA 1
ATOM 1551 C C . LEU A 1 197 ? 12.570 4.243 -20.021 1.00 86.19 197 LEU A C 1
ATOM 1553 O O . LEU A 1 197 ? 12.038 3.884 -18.974 1.00 86.19 197 LEU A O 1
ATOM 1557 N N . SER A 1 198 ? 13.677 4.988 -20.049 1.00 85.31 198 SER A N 1
ATOM 1558 C CA . SER A 1 198 ? 14.354 5.453 -18.837 1.00 85.31 198 SER A CA 1
ATOM 1559 C C . SER A 1 198 ? 13.483 6.426 -18.033 1.00 85.31 198 SER A C 1
ATOM 1561 O O . SER A 1 198 ? 13.311 6.256 -16.828 1.00 85.31 198 SER A O 1
ATOM 1563 N N . PHE A 1 199 ? 12.849 7.395 -18.707 1.00 85.81 199 PHE A N 1
ATOM 1564 C CA . PHE A 1 199 ? 11.903 8.317 -18.072 1.00 85.81 199 PHE A CA 1
ATOM 1565 C C . PHE A 1 199 ? 10.724 7.569 -17.437 1.00 85.81 199 PHE A C 1
ATOM 1567 O O . PHE A 1 199 ? 10.381 7.819 -16.284 1.00 85.81 199 PHE A O 1
ATOM 1574 N N . ARG A 1 200 ? 10.144 6.599 -18.153 1.00 89.94 200 ARG A N 1
ATOM 1575 C CA . ARG A 1 200 ? 9.072 5.754 -17.624 1.00 89.94 200 ARG A CA 1
ATOM 1576 C C . ARG A 1 200 ? 9.503 5.014 -16.365 1.00 89.94 200 ARG A C 1
ATOM 1578 O O . ARG A 1 200 ? 8.751 4.993 -15.400 1.00 89.94 200 ARG A O 1
ATOM 1585 N N . ALA A 1 201 ? 10.691 4.415 -16.374 1.00 90.38 201 ALA A N 1
ATOM 1586 C CA . ALA A 1 201 ? 11.207 3.697 -15.216 1.00 90.38 201 ALA A CA 1
ATOM 1587 C C . ALA A 1 201 ? 11.344 4.618 -13.991 1.00 90.38 201 ALA A C 1
ATOM 1589 O O . ALA A 1 201 ? 10.931 4.231 -12.900 1.00 90.38 201 ALA A O 1
ATOM 1590 N N . ASP A 1 202 ? 11.840 5.848 -14.175 1.00 89.81 202 ASP A N 1
ATOM 1591 C CA . ASP A 1 202 ? 11.928 6.842 -13.097 1.00 89.81 202 ASP A CA 1
ATOM 1592 C C . ASP A 1 202 ? 10.536 7.252 -12.567 1.00 89.81 202 ASP A C 1
ATOM 1594 O O . ASP A 1 202 ? 10.350 7.385 -11.357 1.00 89.81 202 ASP A O 1
ATOM 1598 N N . VAL A 1 203 ? 9.542 7.433 -13.448 1.00 92.38 203 VAL A N 1
ATOM 1599 C CA . VAL A 1 203 ? 8.160 7.771 -13.051 1.00 92.38 203 VAL A CA 1
ATOM 1600 C C . VAL A 1 203 ? 7.488 6.610 -12.318 1.00 92.38 203 VAL A C 1
ATOM 1602 O O . VAL A 1 203 ? 6.843 6.817 -11.295 1.00 92.38 203 VAL A O 1
ATOM 1605 N N . GLU A 1 204 ? 7.661 5.378 -12.792 1.00 94.75 204 GLU A N 1
ATOM 1606 C CA . GLU A 1 204 ? 7.116 4.186 -12.134 1.00 94.75 204 GLU A CA 1
ATOM 1607 C C . GLU 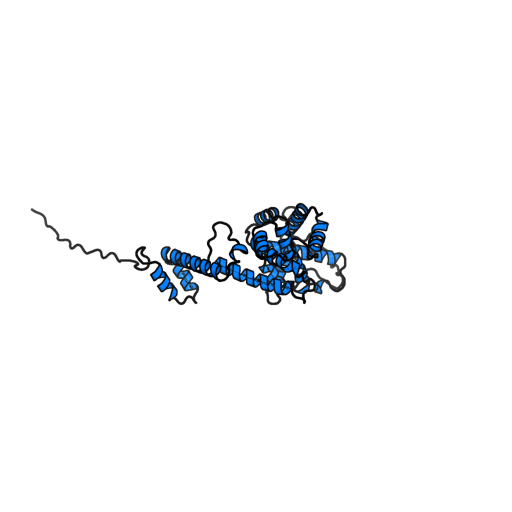A 1 204 ? 7.750 3.958 -10.764 1.00 94.75 204 GLU A C 1
ATOM 1609 O O . GLU A 1 204 ? 7.055 3.616 -9.808 1.00 94.75 204 GLU A O 1
ATOM 1614 N N . PHE A 1 205 ? 9.055 4.206 -10.647 1.00 94.19 205 PHE A N 1
ATOM 1615 C CA . PHE A 1 205 ? 9.741 4.200 -9.364 1.00 94.19 205 PHE A CA 1
ATOM 1616 C C . PHE A 1 205 ? 9.145 5.248 -8.416 1.00 94.19 205 PHE A C 1
ATOM 1618 O O . PHE A 1 205 ? 8.802 4.926 -7.278 1.00 94.19 205 PHE A O 1
ATOM 1625 N N . ALA A 1 206 ? 8.974 6.485 -8.892 1.00 93.94 206 ALA A N 1
ATOM 1626 C CA . ALA A 1 206 ? 8.373 7.565 -8.115 1.00 93.94 206 ALA A CA 1
ATOM 1627 C C . ALA A 1 206 ? 6.939 7.241 -7.678 1.00 93.94 206 ALA A C 1
ATOM 1629 O O . ALA A 1 206 ? 6.567 7.534 -6.545 1.00 93.94 206 ALA A O 1
ATOM 1630 N N . PHE A 1 207 ? 6.154 6.584 -8.535 1.00 96.62 207 PHE A N 1
ATOM 1631 C CA . PHE A 1 207 ? 4.808 6.128 -8.203 1.00 96.62 207 PHE A CA 1
ATOM 1632 C C . PHE A 1 207 ? 4.820 5.104 -7.063 1.00 96.62 207 PHE A C 1
ATOM 1634 O O . PHE A 1 207 ? 4.034 5.213 -6.119 1.00 96.62 207 PHE A O 1
ATOM 1641 N N . CYS A 1 208 ? 5.711 4.112 -7.126 1.00 97.19 208 CYS A N 1
ATOM 1642 C CA . CYS A 1 208 ? 5.845 3.116 -6.066 1.00 97.19 208 CYS A CA 1
ATOM 1643 C C . CYS A 1 208 ? 6.294 3.755 -4.743 1.00 97.19 208 CYS A C 1
ATOM 1645 O O . CYS A 1 208 ? 5.746 3.435 -3.688 1.00 97.19 208 CYS A O 1
ATOM 1647 N N . GLU A 1 209 ? 7.235 4.700 -4.794 1.00 95.88 209 GLU A N 1
ATOM 1648 C CA . GLU A 1 209 ? 7.689 5.446 -3.617 1.00 95.88 209 GLU A CA 1
ATOM 1649 C C . GLU A 1 209 ? 6.566 6.301 -3.007 1.00 95.88 209 GLU A C 1
ATOM 1651 O O . GLU A 1 209 ? 6.339 6.257 -1.795 1.00 95.88 209 GLU A O 1
ATOM 1656 N N . ALA A 1 210 ? 5.819 7.025 -3.846 1.00 95.38 210 ALA A N 1
ATOM 1657 C CA . ALA A 1 210 ? 4.671 7.829 -3.437 1.00 95.38 210 ALA A CA 1
ATOM 1658 C C . ALA A 1 210 ? 3.566 6.959 -2.830 1.00 95.38 210 ALA A C 1
ATOM 1660 O O . ALA A 1 210 ? 2.977 7.324 -1.812 1.00 95.38 210 ALA A O 1
ATOM 1661 N N . THR A 1 211 ? 3.324 5.780 -3.405 1.00 97.25 211 THR A N 1
ATOM 1662 C CA . THR A 1 211 ? 2.372 4.800 -2.875 1.00 97.25 211 THR A CA 1
ATOM 1663 C C . THR A 1 211 ? 2.751 4.400 -1.456 1.00 97.25 211 THR A C 1
ATOM 1665 O O . THR A 1 211 ? 1.932 4.541 -0.553 1.00 97.25 211 THR A O 1
ATOM 1668 N N . LEU A 1 212 ? 3.996 3.969 -1.232 1.00 97.06 212 LEU A N 1
ATOM 1669 C CA . LEU A 1 212 ? 4.469 3.527 0.0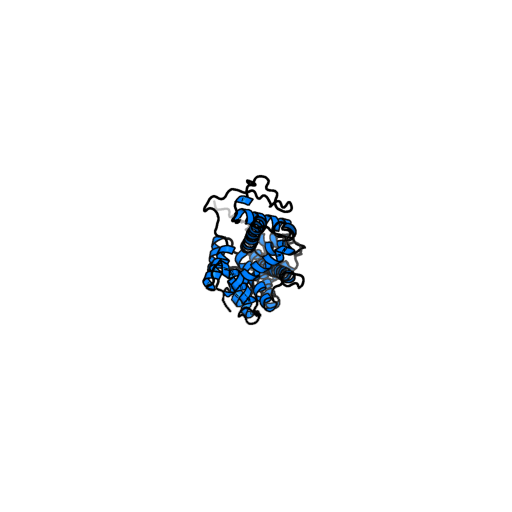86 1.00 97.06 212 LEU A CA 1
ATOM 1670 C C . LEU A 1 212 ? 4.526 4.661 1.120 1.00 97.06 212 LEU A C 1
ATOM 1672 O O . LEU A 1 212 ? 4.263 4.422 2.297 1.00 97.06 212 LEU A O 1
ATOM 1676 N N . SER A 1 213 ? 4.845 5.881 0.686 1.00 94.56 213 SER A N 1
ATOM 1677 C CA . SER A 1 213 ? 5.002 7.038 1.576 1.00 94.56 213 SER A CA 1
ATOM 1678 C C . SER A 1 213 ? 3.666 7.667 1.969 1.00 94.56 213 SER A C 1
ATOM 1680 O O . SER A 1 213 ? 3.445 7.986 3.135 1.00 94.56 213 SER A O 1
ATOM 1682 N N . THR A 1 214 ? 2.775 7.850 0.993 1.00 94.00 214 THR A N 1
ATOM 1683 C CA . THR A 1 214 ? 1.516 8.605 1.144 1.00 94.00 214 THR A CA 1
ATOM 1684 C C . THR A 1 214 ? 0.317 7.692 1.414 1.00 94.00 214 THR A C 1
ATOM 1686 O O . THR A 1 214 ? -0.686 8.124 1.980 1.00 94.00 214 THR A O 1
ATOM 1689 N N . GLY A 1 215 ? 0.411 6.416 1.032 1.00 94.50 215 GLY A N 1
ATOM 1690 C CA . GLY A 1 215 ? -0.605 5.398 1.277 1.00 94.50 215 GLY A CA 1
ATOM 1691 C C . GLY A 1 215 ? -1.770 5.406 0.287 1.00 94.50 215 GLY A C 1
ATOM 1692 O O . GLY A 1 215 ? -1.658 5.836 -0.862 1.00 94.50 215 GLY A O 1
ATOM 1693 N N . LEU A 1 216 ? -2.920 4.901 0.746 1.00 94.62 216 LEU A N 1
ATOM 1694 C CA . LEU A 1 216 ? -4.091 4.635 -0.099 1.00 94.62 216 LEU A CA 1
ATOM 1695 C C . LEU A 1 216 ? -4.700 5.865 -0.766 1.00 94.62 216 LEU A C 1
ATOM 1697 O O . LEU A 1 216 ? -5.247 5.735 -1.857 1.00 94.62 216 LEU A O 1
ATOM 1701 N N . ALA A 1 217 ? -4.634 7.034 -0.123 1.00 93.44 217 ALA A N 1
ATOM 1702 C CA . ALA A 1 217 ? -5.203 8.258 -0.685 1.00 93.44 217 ALA A CA 1
ATOM 1703 C C . ALA A 1 217 ? -4.589 8.557 -2.060 1.00 93.44 217 ALA A C 1
ATOM 1705 O O . ALA A 1 217 ? -5.315 8.742 -3.029 1.00 93.44 217 ALA A O 1
ATOM 1706 N N . PHE A 1 218 ? -3.259 8.465 -2.160 1.00 95.81 218 PHE A N 1
ATOM 1707 C CA . PHE A 1 218 ? -2.542 8.656 -3.417 1.00 95.81 218 PHE A CA 1
ATOM 1708 C C . PHE A 1 218 ? -2.927 7.613 -4.473 1.00 95.81 218 PHE A C 1
ATOM 1710 O O . PHE A 1 218 ? -3.161 7.969 -5.626 1.00 95.81 218 PHE A O 1
ATOM 1717 N N . VAL A 1 219 ? -3.037 6.335 -4.091 1.00 96.56 219 VAL A N 1
ATOM 1718 C CA . VAL A 1 219 ? -3.434 5.267 -5.026 1.00 96.56 219 VAL A CA 1
ATOM 1719 C C . VAL A 1 219 ? -4.834 5.529 -5.571 1.00 96.56 219 VAL A C 1
ATOM 1721 O O . VAL A 1 219 ? -5.026 5.513 -6.784 1.00 96.56 219 VAL A O 1
ATOM 1724 N N . ARG A 1 220 ? -5.794 5.828 -4.688 1.00 95.69 220 ARG A N 1
ATOM 1725 C CA . ARG A 1 220 ? -7.170 6.177 -5.053 1.00 95.69 220 ARG A CA 1
ATOM 1726 C C . ARG A 1 220 ? -7.191 7.343 -6.033 1.00 95.69 220 ARG A C 1
ATOM 1728 O O . ARG A 1 220 ? -7.795 7.218 -7.090 1.00 95.69 220 ARG A O 1
ATOM 1735 N N . ASP A 1 221 ? -6.517 8.435 -5.690 1.00 94.75 221 ASP A N 1
ATOM 1736 C CA . ASP A 1 221 ? -6.514 9.662 -6.492 1.00 94.75 221 ASP A CA 1
ATOM 1737 C C . ASP A 1 221 ? -5.804 9.468 -7.838 1.00 94.75 221 ASP A C 1
ATOM 1739 O O . ASP A 1 221 ? -6.111 10.150 -8.813 1.00 94.75 221 ASP A O 1
ATOM 1743 N N . SER A 1 222 ? -4.911 8.478 -7.921 1.00 94.38 222 SER A N 1
ATOM 1744 C CA . SER A 1 222 ? -4.218 8.116 -9.155 1.00 94.38 222 SER A CA 1
ATOM 1745 C C . SER A 1 222 ? -5.010 7.190 -10.075 1.00 94.38 222 SER A C 1
ATOM 1747 O O . SER A 1 222 ? -4.826 7.273 -11.282 1.00 94.38 222 SER A O 1
ATOM 1749 N N . ILE A 1 223 ? -5.822 6.259 -9.558 1.00 94.06 223 ILE A N 1
ATOM 1750 C CA . ILE A 1 223 ? -6.449 5.216 -10.399 1.00 94.06 223 ILE A CA 1
ATOM 1751 C C . ILE A 1 223 ? -7.973 5.303 -10.482 1.00 94.06 223 ILE A C 1
ATOM 1753 O O . ILE A 1 223 ? -8.546 4.740 -11.412 1.00 94.06 223 ILE A O 1
ATOM 1757 N N . VAL A 1 224 ? -8.641 5.959 -9.529 1.00 91.38 224 VAL A N 1
ATOM 1758 C CA . VAL A 1 224 ? -10.105 6.056 -9.496 1.00 91.38 224 VAL A CA 1
ATOM 1759 C C . VAL A 1 224 ? -10.545 7.253 -10.348 1.00 91.38 224 VAL A C 1
ATOM 1761 O O . VAL A 1 224 ? -10.239 8.384 -9.982 1.00 91.38 224 VAL A O 1
ATOM 1764 N N . PRO A 1 225 ? -11.306 7.056 -11.444 1.00 82.31 225 PRO A N 1
ATOM 1765 C CA . PRO A 1 225 ? -11.624 8.132 -12.395 1.00 82.31 225 PRO A CA 1
ATOM 1766 C C . PRO A 1 225 ? -12.390 9.325 -11.807 1.00 82.31 225 PRO A C 1
ATOM 1768 O O . PRO A 1 225 ? -12.362 10.418 -12.362 1.00 82.31 225 PRO A O 1
ATOM 1771 N N . GLU A 1 226 ? -13.119 9.100 -10.715 1.00 80.75 226 GLU A N 1
ATOM 1772 C CA . GLU A 1 226 ? -13.944 10.103 -10.029 1.00 80.75 226 GLU A CA 1
ATOM 1773 C C . GLU A 1 226 ? -13.155 10.929 -8.999 1.00 80.75 226 GLU A C 1
ATOM 1775 O O . GLU A 1 226 ? -13.706 11.861 -8.413 1.00 80.75 226 GLU A O 1
ATOM 1780 N N . ALA A 1 227 ? -11.900 10.559 -8.730 1.00 79.19 227 ALA A N 1
ATOM 1781 C CA . ALA A 1 227 ? -11.053 11.209 -7.741 1.00 79.19 227 ALA A CA 1
ATOM 1782 C C . ALA A 1 227 ? -10.297 12.417 -8.327 1.00 79.19 227 ALA A C 1
ATOM 1784 O O . ALA A 1 227 ? -10.192 12.580 -9.544 1.00 79.19 227 ALA A O 1
ATOM 1785 N N . ASP A 1 228 ? -9.786 13.288 -7.452 1.00 77.69 228 ASP A N 1
ATOM 1786 C CA . ASP A 1 228 ? -9.065 14.496 -7.865 1.00 77.69 228 ASP A CA 1
ATOM 1787 C C . ASP A 1 228 ? -7.650 14.152 -8.357 1.00 77.69 228 ASP A C 1
ATOM 1789 O O . ASP A 1 228 ? -6.679 14.107 -7.600 1.00 77.69 228 ASP A O 1
ATOM 1793 N N . ALA A 1 229 ? -7.538 13.883 -9.658 1.00 80.31 229 ALA A N 1
ATOM 1794 C CA . ALA A 1 229 ? -6.288 13.465 -10.283 1.00 80.31 229 ALA A CA 1
ATOM 1795 C C . ALA A 1 229 ? -5.207 14.566 -10.321 1.00 80.31 229 ALA A C 1
ATOM 1797 O O . ALA A 1 229 ? -4.039 14.261 -10.572 1.00 80.31 229 ALA A O 1
ATOM 1798 N N . ALA A 1 230 ? -5.561 15.841 -10.100 1.00 80.25 230 ALA A N 1
ATOM 1799 C CA . ALA A 1 230 ? -4.595 16.940 -10.147 1.00 80.25 230 ALA A CA 1
ATOM 1800 C C . ALA A 1 230 ? -3.626 16.892 -8.956 1.00 80.25 230 ALA A C 1
ATOM 1802 O O . ALA A 1 230 ? -2.416 17.064 -9.134 1.00 80.25 230 ALA A O 1
ATOM 1803 N N . ASP A 1 231 ? -4.146 16.591 -7.765 1.00 86.25 231 ASP A N 1
ATOM 1804 C CA . ASP A 1 231 ? -3.340 16.446 -6.552 1.00 86.25 231 ASP A CA 1
ATOM 1805 C C . ASP A 1 231 ? -2.422 15.218 -6.641 1.00 86.25 231 ASP A C 1
ATOM 1807 O O . ASP A 1 231 ? -1.248 15.290 -6.269 1.00 86.25 231 ASP A O 1
ATOM 1811 N N . ALA A 1 232 ? -2.913 14.110 -7.207 1.00 90.44 232 ALA A N 1
ATOM 1812 C CA . ALA A 1 232 ? -2.116 12.902 -7.413 1.00 90.44 232 ALA A CA 1
ATOM 1813 C C . ALA A 1 232 ? -0.920 13.141 -8.348 1.00 90.44 232 ALA A C 1
ATOM 1815 O O . ALA A 1 232 ? 0.202 12.754 -8.019 1.00 90.44 232 ALA A O 1
ATOM 1816 N N . GLU A 1 233 ? -1.122 13.826 -9.478 1.00 91.06 233 GLU A N 1
ATOM 1817 C CA . GLU A 1 233 ? -0.023 14.154 -10.395 1.00 91.06 233 GLU A CA 1
ATOM 1818 C C . GLU A 1 233 ? 1.019 15.054 -9.713 1.00 91.06 233 GLU A C 1
ATOM 1820 O O . GLU A 1 233 ? 2.219 14.812 -9.828 1.00 91.06 233 GLU A O 1
ATOM 1825 N N . ALA A 1 234 ? 0.589 16.056 -8.939 1.00 90.00 234 ALA A N 1
ATOM 1826 C CA . ALA A 1 234 ? 1.514 16.913 -8.200 1.00 90.00 234 ALA A CA 1
ATOM 1827 C C . ALA A 1 234 ? 2.351 16.117 -7.182 1.00 90.00 234 ALA A C 1
ATOM 1829 O O . ALA A 1 234 ? 3.566 16.316 -7.084 1.00 90.00 234 ALA A O 1
ATOM 1830 N N . VAL A 1 235 ? 1.728 15.185 -6.452 1.00 92.38 235 VAL A N 1
ATOM 1831 C CA . VAL A 1 235 ? 2.434 14.277 -5.535 1.00 92.38 235 VAL A CA 1
ATOM 1832 C C . VAL A 1 235 ? 3.439 13.415 -6.300 1.00 92.38 235 VAL A C 1
ATOM 1834 O O . VAL A 1 235 ? 4.609 13.374 -5.919 1.00 92.38 235 VAL A O 1
ATOM 1837 N N . LEU A 1 236 ? 3.030 12.787 -7.405 1.00 93.12 236 LEU A N 1
ATOM 1838 C CA . LEU A 1 236 ? 3.909 11.964 -8.237 1.00 93.12 236 LEU A CA 1
ATOM 1839 C C . LEU A 1 236 ? 5.130 12.753 -8.725 1.00 93.12 236 LEU A C 1
ATOM 1841 O O . LEU A 1 236 ? 6.258 12.276 -8.606 1.00 93.12 236 LEU A O 1
ATOM 1845 N N . LEU A 1 237 ? 4.922 13.968 -9.237 1.00 89.75 237 LEU A N 1
ATOM 1846 C CA . LEU A 1 237 ? 5.995 14.819 -9.748 1.00 89.75 237 LEU A CA 1
ATOM 1847 C C . LEU A 1 237 ? 6.954 15.286 -8.647 1.00 89.75 237 LEU A C 1
ATOM 1849 O O . LEU A 1 237 ? 8.153 15.411 -8.901 1.00 89.75 237 LEU A O 1
ATOM 1853 N N . ASN A 1 238 ? 6.471 15.469 -7.416 1.00 89.06 238 ASN A N 1
ATOM 1854 C CA . ASN A 1 238 ? 7.342 15.725 -6.269 1.00 89.06 238 ASN A CA 1
ATOM 1855 C C . ASN A 1 238 ? 8.232 14.512 -5.972 1.00 89.06 238 ASN A C 1
ATOM 1857 O O . ASN A 1 238 ? 9.451 14.656 -5.885 1.00 89.06 238 ASN A O 1
ATOM 1861 N N . PHE A 1 239 ? 7.664 13.304 -5.892 1.00 90.25 239 PHE A N 1
ATOM 1862 C CA . PHE A 1 239 ? 8.462 12.088 -5.690 1.00 90.25 239 PHE A CA 1
ATOM 1863 C C . PHE A 1 239 ? 9.426 11.831 -6.850 1.00 90.25 239 PHE A C 1
ATOM 1865 O O . PHE A 1 239 ? 10.569 11.439 -6.624 1.00 90.25 239 PHE A O 1
ATOM 1872 N N . TYR A 1 240 ? 9.015 12.124 -8.081 1.00 88.50 240 TYR A N 1
ATOM 1873 C CA . TYR A 1 240 ? 9.878 12.064 -9.253 1.00 88.50 240 TYR A CA 1
ATOM 1874 C C . TYR A 1 240 ? 11.053 13.038 -9.126 1.00 88.50 240 TYR A C 1
ATOM 1876 O O . TYR A 1 240 ? 12.208 12.635 -9.265 1.00 88.50 240 TYR A O 1
ATOM 1884 N N . TYR A 1 241 ? 10.793 14.298 -8.772 1.00 84.56 241 TYR A N 1
ATOM 1885 C CA . TYR A 1 241 ? 11.851 15.276 -8.525 1.00 84.56 241 TYR A CA 1
ATOM 1886 C C . TYR A 1 241 ? 12.816 14.818 -7.428 1.00 84.56 241 TYR A C 1
ATOM 1888 O O . TYR A 1 241 ? 14.020 15.042 -7.527 1.00 84.56 241 TYR A O 1
ATOM 1896 N N . GLU A 1 242 ? 12.328 14.165 -6.377 1.00 81.44 242 GLU A N 1
ATOM 1897 C CA . GLU A 1 242 ? 13.184 13.722 -5.282 1.00 81.44 242 GLU A CA 1
ATOM 1898 C C . GLU A 1 242 ? 14.014 12.485 -5.649 1.00 81.44 242 GLU A C 1
ATOM 1900 O O . GLU A 1 242 ? 15.239 12.482 -5.461 1.00 81.44 242 GLU A O 1
ATOM 1905 N N . HIS A 1 243 ? 13.377 11.479 -6.246 1.00 81.88 243 HIS A N 1
ATOM 1906 C CA . HIS A 1 243 ? 13.921 10.130 -6.379 1.00 81.88 243 HIS A CA 1
ATOM 1907 C C . HIS A 1 243 ? 14.402 9.751 -7.780 1.00 81.88 243 HIS A C 1
ATOM 1909 O O . HIS A 1 243 ? 15.119 8.759 -7.889 1.00 81.88 243 HIS A O 1
ATOM 1915 N N . ALA A 1 244 ? 14.093 10.527 -8.828 1.00 75.69 244 ALA A N 1
ATOM 1916 C CA . ALA A 1 244 ? 14.558 10.215 -10.180 1.00 75.69 244 ALA A CA 1
ATOM 1917 C C . ALA A 1 244 ? 16.082 10.039 -10.200 1.00 75.69 244 ALA A C 1
ATOM 1919 O O . ALA A 1 244 ? 16.836 10.908 -9.724 1.00 75.69 244 ALA A O 1
ATOM 1920 N N . VAL A 1 245 ? 16.519 8.906 -10.752 1.00 69.50 245 VAL A N 1
ATOM 1921 C CA . VAL A 1 245 ? 17.933 8.524 -10.824 1.00 69.50 245 VAL A CA 1
ATOM 1922 C C . VAL A 1 245 ? 18.636 9.395 -11.860 1.00 69.50 245 VAL A C 1
ATOM 1924 O O . VAL A 1 245 ? 19.751 9.873 -11.643 1.00 69.50 245 VAL A O 1
ATOM 1927 N N . ASN A 1 246 ? 17.944 9.686 -12.959 1.00 64.75 246 ASN A N 1
ATOM 1928 C CA . ASN A 1 246 ? 18.474 10.493 -14.042 1.00 64.75 246 ASN A CA 1
ATOM 1929 C C . ASN A 1 246 ? 18.274 11.990 -13.763 1.00 64.75 246 ASN A C 1
ATOM 1931 O O . ASN A 1 246 ? 17.227 12.571 -14.039 1.00 64.75 246 ASN A O 1
ATOM 1935 N N . ALA A 1 247 ? 19.323 12.644 -13.256 1.00 57.31 247 ALA A N 1
ATOM 1936 C CA . ALA A 1 247 ? 19.339 14.090 -12.999 1.00 57.31 247 ALA A CA 1
ATOM 1937 C C . ALA A 1 247 ? 19.083 14.950 -14.256 1.00 57.31 247 ALA A C 1
ATOM 1939 O O . ALA A 1 247 ? 18.634 16.086 -14.137 1.00 57.31 247 ALA A O 1
ATOM 1940 N N . ARG A 1 248 ? 19.301 14.386 -15.456 1.00 58.34 248 ARG A N 1
ATOM 1941 C CA . ARG A 1 248 ? 19.137 15.065 -16.756 1.00 58.34 248 ARG A CA 1
ATOM 1942 C C . ARG A 1 248 ? 17.746 15.665 -16.979 1.00 58.34 248 ARG A C 1
ATOM 1944 O O . ARG A 1 248 ? 17.607 16.580 -17.780 1.00 58.34 248 ARG A O 1
ATOM 1951 N N . TRP A 1 249 ? 16.730 15.166 -16.283 1.00 58.06 249 TRP A N 1
ATOM 1952 C CA . TRP A 1 249 ? 15.344 15.593 -16.464 1.00 58.06 249 TRP A CA 1
ATOM 1953 C C . TRP A 1 249 ? 14.916 16.758 -15.555 1.00 58.06 249 TRP A C 1
ATOM 1955 O O . TRP A 1 249 ? 13.816 17.276 -15.719 1.00 58.06 249 TRP A O 1
ATOM 1965 N N . ARG A 1 250 ? 15.754 17.172 -14.590 1.00 54.69 250 ARG A N 1
ATOM 1966 C CA . ARG A 1 250 ? 15.373 18.154 -13.554 1.00 54.69 250 ARG A CA 1
ATOM 1967 C C . ARG A 1 250 ? 15.537 19.610 -13.987 1.00 54.69 250 ARG A C 1
ATOM 1969 O O . ARG A 1 250 ? 14.759 20.457 -13.570 1.00 54.69 250 ARG A O 1
ATOM 1976 N N . GLU A 1 251 ? 16.534 19.913 -14.811 1.00 52.19 251 GLU A N 1
ATOM 1977 C CA . GLU A 1 251 ? 16.975 21.306 -14.999 1.00 52.19 251 GLU A CA 1
ATOM 1978 C C . GLU A 1 251 ? 16.759 21.844 -16.417 1.00 52.19 251 GLU A C 1
ATOM 1980 O O . GLU A 1 251 ? 17.037 23.009 -16.686 1.00 52.19 251 GLU A O 1
ATOM 1985 N N . GLY A 1 252 ? 16.218 21.035 -17.335 1.00 51.47 252 GLY A N 1
ATOM 1986 C CA . GLY A 1 252 ? 16.091 21.448 -18.736 1.00 51.47 252 GLY A CA 1
ATOM 1987 C C . GLY A 1 252 ? 17.447 21.768 -19.384 1.00 51.47 252 GLY A C 1
ATOM 1988 O O . GLY A 1 252 ? 17.491 22.506 -20.360 1.00 51.47 252 GLY A O 1
ATOM 1989 N N . GLU A 1 253 ? 18.546 21.233 -18.835 1.00 45.41 253 GLU A N 1
ATOM 1990 C CA . GLU A 1 253 ? 19.923 21.464 -19.303 1.00 45.41 253 GLU A CA 1
ATOM 1991 C C . GLU A 1 253 ? 20.296 20.669 -20.563 1.00 45.41 253 GLU A C 1
ATOM 1993 O O . GLU A 1 253 ? 21.401 20.802 -21.088 1.00 45.41 253 GLU A O 1
ATOM 1998 N N . GLY A 1 254 ? 19.379 19.868 -21.102 1.00 45.75 254 GLY A N 1
ATOM 1999 C CA . GLY A 1 254 ? 19.486 19.462 -22.494 1.00 45.75 254 GLY A CA 1
ATOM 2000 C C . GLY A 1 254 ? 19.082 20.643 -23.366 1.00 45.75 254 GLY A C 1
ATOM 2001 O O . GLY A 1 254 ? 17.966 21.140 -23.217 1.00 45.75 254 GLY A O 1
ATOM 2002 N N . GLU A 1 255 ? 19.947 21.057 -24.303 1.00 46.19 255 GLU A N 1
ATOM 2003 C CA . GLU A 1 255 ? 19.502 21.696 -25.553 1.00 46.19 255 GLU A CA 1
ATOM 2004 C C . GLU A 1 255 ? 18.149 21.111 -25.939 1.00 46.19 255 GLU A C 1
ATOM 2006 O O . GLU A 1 255 ? 18.023 19.901 -25.805 1.00 46.19 255 GLU A O 1
ATOM 2011 N N . GLN A 1 256 ? 17.185 21.940 -26.357 1.00 50.41 256 GLN A N 1
ATOM 2012 C CA . GLN A 1 256 ? 15.833 21.593 -26.824 1.00 50.41 256 GLN A CA 1
ATOM 2013 C C . GLN A 1 256 ? 15.821 20.296 -27.667 1.00 50.41 256 GLN A C 1
ATOM 2015 O O . GLN A 1 256 ? 15.760 20.308 -28.895 1.00 50.41 256 GLN A O 1
ATOM 2020 N N . GLU A 1 257 ? 15.956 19.151 -27.006 1.00 53.75 257 GLU A N 1
ATOM 2021 C CA . GLU A 1 257 ? 16.148 17.867 -27.644 1.00 53.75 257 GLU A CA 1
ATOM 2022 C C . GLU A 1 257 ? 14.730 17.475 -27.969 1.00 53.75 257 GLU A C 1
ATOM 2024 O O . GLU A 1 257 ? 13.942 17.145 -27.085 1.00 53.75 257 GLU A O 1
ATOM 2029 N N . VAL A 1 258 ? 14.379 17.617 -29.244 1.00 56.16 258 VAL A N 1
ATOM 2030 C CA . VAL A 1 258 ? 13.086 17.193 -29.757 1.00 56.16 258 VAL A CA 1
ATOM 2031 C C . VAL A 1 258 ? 12.971 15.704 -29.458 1.00 56.16 258 VAL A C 1
ATOM 2033 O O . VAL A 1 258 ? 13.592 14.872 -30.123 1.00 56.16 258 VAL A O 1
ATOM 2036 N N . TRP A 1 259 ? 12.217 15.367 -28.417 1.00 59.66 259 TRP A N 1
ATOM 2037 C CA . TRP A 1 259 ? 11.944 13.981 -28.093 1.00 59.66 259 TRP A CA 1
ATOM 2038 C C . TRP A 1 259 ? 11.186 13.342 -29.254 1.00 59.66 259 TRP A C 1
ATOM 2040 O O . TRP A 1 259 ? 10.396 14.019 -29.932 1.00 59.66 259 TRP A O 1
ATOM 2050 N N . PRO A 1 260 ? 11.373 12.035 -29.486 1.00 56.81 260 PRO A N 1
ATOM 2051 C CA . PRO A 1 260 ? 10.585 11.329 -30.481 1.00 56.81 260 PRO A CA 1
ATOM 2052 C C . PRO A 1 260 ? 9.092 11.552 -30.213 1.00 56.81 260 PRO A C 1
ATOM 2054 O O . PRO A 1 260 ? 8.610 11.330 -29.105 1.00 56.81 260 PRO A O 1
ATOM 2057 N N . GLY A 1 261 ? 8.361 12.032 -31.220 1.00 60.34 261 GLY A N 1
ATOM 2058 C CA . GLY A 1 261 ? 6.922 12.289 -31.102 1.00 60.34 261 GLY A CA 1
ATOM 2059 C C . GLY A 1 261 ? 6.526 13.599 -30.409 1.00 60.34 261 GLY A C 1
ATOM 2060 O O . GLY A 1 261 ? 5.338 13.793 -30.175 1.00 60.34 261 GLY A O 1
ATOM 2061 N N . GLY A 1 262 ? 7.468 14.504 -30.111 1.00 62.91 262 GLY A N 1
ATOM 2062 C CA . GLY A 1 262 ? 7.160 15.813 -29.515 1.00 62.91 262 GLY A CA 1
ATOM 2063 C C . GLY A 1 262 ? 6.778 15.752 -28.034 1.00 62.91 262 GLY A C 1
ATOM 2064 O O . GLY A 1 262 ? 6.091 16.642 -27.543 1.00 62.91 262 GLY A O 1
ATOM 2065 N N . PHE A 1 263 ? 7.185 14.689 -27.335 1.00 68.25 263 PHE A N 1
ATOM 2066 C CA . PHE A 1 263 ? 6.999 14.567 -25.893 1.00 68.25 263 PHE A CA 1
ATOM 2067 C C . PHE A 1 263 ? 7.872 15.583 -25.144 1.00 68.25 263 PHE A C 1
ATOM 2069 O O . PHE A 1 263 ? 9.071 15.671 -25.373 1.00 68.25 263 PHE A O 1
ATOM 2076 N N . GLU A 1 264 ? 7.294 16.333 -24.216 1.00 69.38 264 GLU A N 1
ATOM 2077 C CA . GLU A 1 264 ? 8.056 17.198 -23.318 1.00 69.38 264 GLU A CA 1
ATOM 2078 C C . GLU A 1 264 ? 7.888 16.656 -21.895 1.00 69.38 264 GLU A C 1
ATOM 208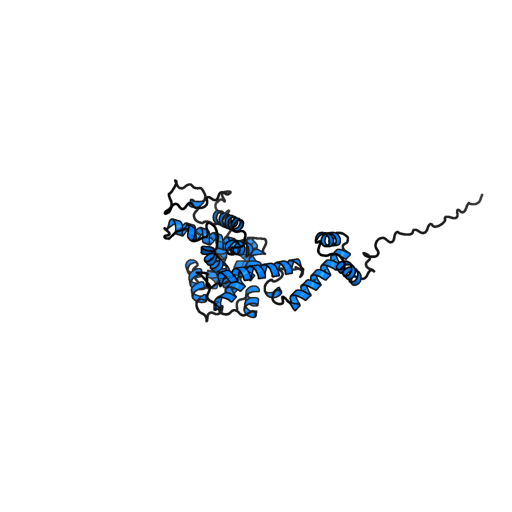0 O O . GLU A 1 264 ? 6.760 16.638 -21.389 1.00 69.38 264 GLU A O 1
ATOM 2085 N N . PRO A 1 265 ? 8.961 16.159 -21.246 1.00 69.75 265 PRO A N 1
ATOM 2086 C CA . PRO A 1 265 ? 8.857 15.684 -19.877 1.00 69.75 265 PRO A CA 1
ATOM 2087 C C . PRO A 1 265 ? 8.466 16.846 -18.952 1.00 69.75 265 PRO A C 1
ATOM 2089 O O . PRO A 1 265 ? 8.870 17.991 -19.184 1.00 69.75 265 PRO A O 1
ATOM 2092 N N . PRO A 1 266 ? 7.704 16.573 -17.882 1.00 71.81 266 PRO A N 1
ATOM 2093 C CA . PRO A 1 266 ? 7.323 17.595 -16.922 1.00 71.81 266 PRO A CA 1
ATOM 2094 C C . PRO A 1 266 ? 8.575 18.202 -16.282 1.00 71.81 266 PRO A C 1
ATOM 2096 O O . PRO A 1 266 ? 9.379 17.508 -15.657 1.00 71.81 266 PRO A O 1
ATOM 2099 N N . VAL A 1 267 ? 8.736 19.517 -16.434 1.00 67.38 267 VAL A N 1
ATOM 2100 C CA . VAL A 1 267 ? 9.840 20.257 -15.818 1.00 67.38 267 VAL A CA 1
ATOM 2101 C C . VAL A 1 267 ? 9.511 20.481 -14.349 1.00 67.38 267 VAL A C 1
ATOM 2103 O O . VAL A 1 267 ? 8.682 21.321 -13.998 1.00 67.38 267 VAL A O 1
ATOM 2106 N N . VAL A 1 268 ? 10.187 19.736 -13.484 1.00 67.44 268 VAL A N 1
ATOM 2107 C CA . VAL A 1 268 ? 10.059 19.849 -12.032 1.00 67.44 268 VAL A CA 1
ATOM 2108 C C . VAL A 1 268 ? 11.175 20.719 -11.464 1.00 67.44 268 VAL A C 1
ATOM 2110 O O . VAL A 1 268 ? 12.354 20.435 -11.650 1.00 67.44 268 VAL A O 1
ATOM 2113 N N . ARG A 1 269 ? 10.806 21.788 -10.750 1.00 64.44 269 ARG A N 1
ATOM 2114 C CA . ARG A 1 269 ? 11.750 22.691 -10.077 1.00 64.44 269 ARG A CA 1
ATOM 2115 C C . ARG A 1 269 ? 11.606 22.556 -8.567 1.00 64.44 269 ARG A C 1
ATOM 2117 O O . ARG A 1 269 ? 10.502 22.651 -8.043 1.00 64.44 269 ARG A O 1
ATOM 2124 N N . GLY A 1 270 ? 12.725 22.400 -7.873 1.00 63.19 270 GLY A N 1
ATOM 2125 C CA . GLY A 1 270 ? 12.783 22.312 -6.417 1.00 63.19 270 GLY A CA 1
ATOM 2126 C C . GLY A 1 270 ? 14.161 22.711 -5.898 1.00 63.19 270 GLY A C 1
ATOM 2127 O O . GLY A 1 270 ? 15.048 23.051 -6.679 1.00 63.19 270 GLY A O 1
ATOM 2128 N N . ALA A 1 271 ? 14.336 22.705 -4.577 1.00 59.91 271 ALA A N 1
ATOM 2129 C CA . ALA A 1 271 ? 15.646 22.947 -3.985 1.00 59.91 271 ALA A CA 1
ATOM 2130 C C . ALA A 1 271 ? 16.585 21.775 -4.304 1.00 59.91 271 ALA A C 1
ATOM 2132 O O . ALA A 1 271 ? 16.259 20.622 -4.005 1.00 59.91 271 ALA A O 1
ATOM 2133 N N . GLU A 1 272 ? 17.754 22.070 -4.876 1.00 60.56 272 GLU A N 1
ATOM 2134 C CA . GLU A 1 272 ? 18.790 21.067 -5.109 1.00 60.56 272 GLU A CA 1
ATOM 2135 C C . GLU A 1 272 ? 19.158 20.371 -3.792 1.00 60.56 272 GLU A C 1
ATOM 2137 O O . GLU A 1 272 ? 19.657 20.984 -2.845 1.00 60.56 272 GLU A O 1
ATOM 2142 N N . LYS A 1 273 ? 18.911 19.060 -3.725 1.00 61.25 273 LYS A N 1
ATOM 2143 C CA . LYS A 1 273 ? 19.403 18.218 -2.632 1.00 61.25 273 LYS A CA 1
ATOM 2144 C C . LYS A 1 273 ? 20.815 17.761 -2.995 1.00 61.25 273 LYS A C 1
ATOM 2146 O O . LYS A 1 273 ? 20.992 17.018 -3.962 1.00 61.25 273 LYS A O 1
ATOM 2151 N N . GLY A 1 274 ? 21.805 18.189 -2.212 1.00 50.38 274 GLY A N 1
ATOM 2152 C CA . GLY A 1 274 ? 23.201 17.796 -2.403 1.00 50.38 274 GLY A CA 1
ATOM 2153 C C . GLY A 1 274 ? 23.431 16.277 -2.278 1.00 50.38 274 GLY A C 1
ATOM 2154 O O . GLY A 1 274 ? 22.569 15.548 -1.770 1.00 50.38 274 GLY A O 1
ATOM 2155 N N . PRO A 1 275 ? 24.602 15.770 -2.708 1.00 53.72 275 PRO A N 1
ATOM 2156 C CA . PRO A 1 275 ? 24.975 14.367 -2.531 1.00 53.72 275 PRO A CA 1
ATOM 2157 C C . PRO A 1 275 ? 24.871 13.960 -1.052 1.00 53.72 275 PRO A C 1
ATOM 2159 O O . PRO A 1 275 ? 25.423 14.632 -0.184 1.00 53.72 275 PRO A O 1
ATOM 2162 N N . GLY A 1 276 ? 24.136 12.886 -0.751 1.00 55.41 276 GLY A N 1
ATOM 2163 C CA . GLY A 1 276 ? 23.903 12.421 0.626 1.00 55.41 276 GLY A CA 1
ATOM 2164 C C . GLY A 1 276 ? 22.742 13.097 1.372 1.00 55.41 276 GLY A C 1
ATOM 2165 O O . GLY A 1 276 ? 22.417 12.669 2.474 1.00 55.41 276 GLY A O 1
ATOM 2166 N N . MET A 1 277 ? 22.073 14.096 0.780 1.00 56.31 277 MET A N 1
ATOM 2167 C CA . MET A 1 277 ? 20.824 14.663 1.321 1.00 56.31 277 MET A CA 1
ATOM 2168 C C . MET A 1 277 ? 19.563 13.920 0.856 1.00 56.31 277 MET A C 1
ATOM 2170 O O . MET A 1 277 ? 18.461 14.224 1.313 1.00 56.31 277 MET A O 1
ATOM 2174 N N . ARG A 1 278 ? 19.700 12.955 -0.061 1.00 66.19 278 ARG A N 1
ATOM 2175 C CA . ARG A 1 278 ? 18.595 12.086 -0.480 1.00 66.19 278 ARG A CA 1
ATOM 2176 C C . ARG A 1 278 ? 18.407 10.997 0.577 1.00 66.19 278 ARG A C 1
ATOM 2178 O O . ARG A 1 278 ? 19.327 10.224 0.831 1.00 66.19 278 ARG A O 1
ATOM 2185 N N . GLY A 1 279 ? 17.235 10.975 1.211 1.00 67.12 279 GLY A N 1
ATOM 2186 C CA . GLY A 1 279 ? 16.854 9.905 2.131 1.00 67.12 279 GLY A CA 1
ATOM 2187 C C . GLY A 1 279 ? 16.804 8.551 1.418 1.00 67.12 279 GLY A C 1
ATOM 2188 O O . GLY A 1 279 ? 16.682 8.485 0.194 1.00 67.12 279 GLY A O 1
ATOM 2189 N N . ARG A 1 280 ? 16.912 7.461 2.183 1.00 83.69 280 ARG A N 1
ATOM 2190 C CA . ARG A 1 280 ? 16.753 6.106 1.640 1.00 83.69 280 ARG A CA 1
ATOM 2191 C C . ARG A 1 280 ? 15.303 5.912 1.188 1.00 83.69 280 ARG A C 1
ATOM 2193 O O . ARG A 1 280 ? 14.395 6.229 1.949 1.00 83.69 280 ARG A O 1
ATOM 2200 N N . SER A 1 281 ? 15.109 5.395 -0.025 1.00 90.69 281 SER A N 1
ATOM 2201 C CA . SER A 1 281 ? 13.780 5.113 -0.583 1.00 90.69 281 SER A CA 1
ATOM 2202 C C . SER A 1 281 ? 13.121 3.924 0.123 1.00 90.69 281 SER A C 1
ATOM 2204 O O . SER A 1 281 ? 13.774 2.905 0.387 1.00 90.69 281 SER A O 1
ATOM 2206 N N . LEU A 1 282 ? 11.822 4.052 0.400 1.00 94.88 282 LEU A N 1
ATOM 2207 C CA . LEU A 1 282 ? 10.975 2.973 0.903 1.00 94.88 282 LEU A CA 1
ATOM 2208 C C . LEU A 1 282 ? 10.867 1.841 -0.118 1.00 94.88 282 LEU A C 1
ATOM 2210 O O . LEU A 1 282 ? 11.002 0.679 0.255 1.00 94.88 282 LEU A O 1
ATOM 2214 N N . TYR A 1 283 ? 10.675 2.163 -1.398 1.00 95.88 283 TYR A N 1
ATOM 2215 C CA . TYR A 1 283 ? 10.537 1.169 -2.458 1.00 95.88 283 TYR A CA 1
ATOM 2216 C C . TYR A 1 283 ? 11.835 0.396 -2.701 1.00 95.88 283 TYR A C 1
ATOM 2218 O O . TYR A 1 283 ? 11.809 -0.832 -2.755 1.00 95.88 283 TYR A O 1
ATOM 2226 N N . THR A 1 284 ? 12.989 1.070 -2.746 1.00 93.81 284 THR A N 1
ATOM 2227 C CA . THR A 1 284 ? 14.286 0.374 -2.799 1.00 93.81 284 THR A CA 1
ATOM 2228 C C . THR A 1 284 ? 14.473 -0.523 -1.579 1.00 93.81 284 THR A C 1
ATOM 2230 O O . THR A 1 284 ? 14.864 -1.675 -1.727 1.00 93.81 284 THR A O 1
ATOM 2233 N N . THR A 1 285 ? 14.126 -0.039 -0.384 1.00 95.75 285 THR A N 1
ATOM 2234 C CA . THR A 1 285 ? 14.248 -0.822 0.857 1.00 95.75 285 THR A CA 1
ATOM 2235 C C . THR A 1 285 ? 13.321 -2.041 0.863 1.00 95.75 285 THR A C 1
ATOM 2237 O O . THR A 1 285 ? 13.719 -3.105 1.331 1.00 95.75 285 THR A O 1
ATOM 2240 N N . LEU A 1 286 ? 12.106 -1.914 0.321 1.00 97.56 286 LEU A N 1
ATOM 2241 C CA . LEU A 1 286 ? 11.172 -3.024 0.125 1.00 97.56 286 LEU A CA 1
ATOM 2242 C C . LEU A 1 286 ? 11.779 -4.098 -0.788 1.00 97.56 286 LEU A C 1
ATOM 2244 O O . LEU A 1 286 ? 11.752 -5.274 -0.433 1.00 97.56 286 LEU A O 1
ATOM 2248 N N . LEU A 1 287 ? 12.349 -3.702 -1.931 1.00 96.88 287 LEU A N 1
ATOM 2249 C CA . LEU A 1 287 ? 12.955 -4.631 -2.890 1.00 96.88 287 LEU A CA 1
ATOM 2250 C C . LEU A 1 287 ? 14.221 -5.299 -2.340 1.00 96.88 287 LEU A C 1
ATOM 2252 O O . LEU A 1 287 ? 14.366 -6.510 -2.470 1.00 96.88 287 LEU A O 1
ATOM 2256 N N . GLU A 1 288 ? 15.104 -4.543 -1.683 1.00 96.44 288 GLU A N 1
ATOM 2257 C CA . GLU A 1 288 ? 16.293 -5.082 -1.007 1.00 96.44 288 GLU A CA 1
ATOM 2258 C C . GLU A 1 288 ? 15.896 -6.088 0.073 1.00 96.44 288 GLU A C 1
ATOM 2260 O O . GLU A 1 288 ? 16.438 -7.188 0.145 1.00 96.44 288 GLU A O 1
ATOM 2265 N N . ARG A 1 289 ? 14.891 -5.748 0.885 1.00 97.06 289 ARG A N 1
ATOM 2266 C CA . ARG A 1 289 ? 14.422 -6.652 1.929 1.00 97.06 289 ARG A CA 1
ATOM 2267 C C . ARG A 1 289 ? 13.782 -7.910 1.343 1.00 97.06 289 ARG A C 1
ATOM 2269 O O . ARG A 1 289 ? 13.992 -8.988 1.895 1.00 97.06 289 ARG A O 1
ATOM 2276 N N . LEU A 1 290 ? 13.027 -7.791 0.250 1.00 97.19 290 LEU A N 1
ATOM 2277 C CA . LEU A 1 290 ? 12.488 -8.940 -0.475 1.00 97.19 290 LEU A CA 1
ATOM 2278 C C . LEU A 1 290 ? 13.597 -9.826 -1.047 1.00 97.19 290 LEU A C 1
ATOM 2280 O O . LEU A 1 290 ? 13.508 -11.044 -0.907 1.00 97.19 290 LEU A O 1
ATOM 2284 N N . ALA A 1 291 ? 14.650 -9.237 -1.620 1.00 97.06 291 ALA A N 1
ATOM 2285 C CA . ALA A 1 291 ? 15.836 -9.962 -2.083 1.00 97.06 291 ALA A CA 1
ATOM 2286 C C . ALA A 1 291 ? 16.426 -10.811 -0.951 1.00 97.06 291 ALA A C 1
ATOM 2288 O O . ALA A 1 291 ? 16.585 -12.022 -1.091 1.00 97.06 291 ALA A O 1
ATOM 2289 N N . ASP A 1 292 ? 16.633 -10.193 0.215 1.00 96.81 292 ASP A N 1
ATOM 2290 C CA . ASP A 1 292 ? 17.218 -10.857 1.380 1.00 96.81 292 ASP A CA 1
ATOM 2291 C C . ASP A 1 292 ? 16.383 -12.049 1.875 1.00 96.81 292 ASP A C 1
ATOM 2293 O O . ASP A 1 292 ? 16.936 -13.095 2.210 1.00 96.81 292 ASP A O 1
ATOM 2297 N N . VAL A 1 293 ? 15.054 -11.903 1.961 1.00 96.62 293 VAL A N 1
ATOM 2298 C CA . VAL A 1 293 ? 14.173 -12.951 2.524 1.00 96.62 293 VAL A CA 1
ATOM 2299 C C . VAL A 1 293 ? 13.810 -14.047 1.526 1.00 96.62 293 VAL A C 1
ATOM 2301 O O . VAL A 1 293 ? 13.460 -15.147 1.946 1.00 96.62 293 VAL A O 1
ATOM 2304 N N . THR A 1 294 ? 13.883 -13.768 0.224 1.00 94.81 294 THR A N 1
ATOM 2305 C CA . THR A 1 294 ? 13.633 -14.760 -0.838 1.00 94.81 294 THR A CA 1
ATOM 2306 C C . THR A 1 294 ? 14.912 -15.446 -1.313 1.00 94.81 294 THR A C 1
ATOM 2308 O O . THR A 1 294 ? 14.846 -16.522 -1.902 1.00 94.81 294 THR A O 1
ATOM 2311 N N . GLY A 1 295 ? 16.080 -14.851 -1.047 1.00 95.00 295 GLY A N 1
ATOM 2312 C CA . GLY A 1 295 ? 17.366 -15.314 -1.564 1.00 95.00 295 GLY A CA 1
ATOM 2313 C C . GLY A 1 295 ? 17.588 -14.998 -3.048 1.00 95.00 295 GLY A C 1
ATOM 2314 O O . GLY A 1 295 ? 18.504 -15.561 -3.646 1.00 95.00 295 GLY A O 1
ATOM 2315 N N . LEU A 1 296 ? 16.763 -14.130 -3.642 1.00 94.81 296 LEU A N 1
ATOM 2316 C CA . LEU A 1 296 ? 16.879 -13.688 -5.035 1.00 94.81 296 LEU A CA 1
ATOM 2317 C C . LEU A 1 296 ? 17.832 -12.492 -5.164 1.00 94.81 296 LEU A C 1
ATOM 2319 O O . LEU A 1 296 ? 18.004 -11.711 -4.228 1.00 94.81 296 LEU A O 1
ATOM 2323 N N . GLY A 1 297 ? 18.427 -12.305 -6.345 1.00 94.81 297 GLY A N 1
ATOM 2324 C CA . GLY A 1 297 ? 19.140 -11.065 -6.660 1.00 94.81 297 GLY A CA 1
ATOM 2325 C C . GLY A 1 297 ? 18.171 -9.887 -6.807 1.00 94.81 297 GLY A C 1
ATOM 2326 O O . GLY A 1 297 ? 17.052 -10.073 -7.274 1.00 94.81 297 GLY A O 1
ATOM 2327 N N . LEU A 1 298 ? 18.593 -8.661 -6.465 1.00 92.38 298 LEU A N 1
ATOM 2328 C CA . LEU A 1 298 ? 17.726 -7.466 -6.502 1.00 92.38 298 LEU A CA 1
ATOM 2329 C C . LEU A 1 298 ? 17.032 -7.254 -7.863 1.00 92.38 298 LEU A C 1
ATOM 2331 O O . LEU A 1 298 ? 15.855 -6.905 -7.906 1.00 92.38 298 LEU A O 1
ATOM 2335 N N . GLU A 1 299 ? 17.744 -7.514 -8.961 1.00 90.69 299 GLU A N 1
ATOM 2336 C CA . GLU A 1 299 ? 17.220 -7.416 -10.334 1.00 90.69 299 GLU A CA 1
ATOM 2337 C C . GLU A 1 299 ? 16.164 -8.491 -10.655 1.00 90.69 299 GLU A C 1
ATOM 2339 O O . GLU A 1 299 ? 15.300 -8.290 -11.506 1.00 90.69 299 GLU A O 1
ATOM 2344 N N . GLU A 1 300 ? 16.214 -9.628 -9.959 1.00 94.31 300 GLU A N 1
ATOM 2345 C CA . GLU A 1 300 ? 15.353 -10.795 -10.181 1.00 94.31 300 GLU A CA 1
ATOM 2346 C C . GLU A 1 300 ? 14.148 -10.823 -9.238 1.00 94.31 300 GLU A C 1
ATOM 2348 O O . GLU A 1 300 ? 13.161 -11.484 -9.544 1.00 94.31 300 GLU A O 1
ATOM 2353 N N . VAL A 1 301 ? 14.188 -10.094 -8.112 1.00 94.44 301 VAL A N 1
ATOM 2354 C CA . VAL A 1 301 ? 13.107 -10.078 -7.107 1.00 94.44 301 VAL A CA 1
ATOM 2355 C C . VAL A 1 301 ? 11.753 -9.823 -7.748 1.00 94.44 301 VAL A C 1
ATOM 2357 O O . VAL A 1 301 ? 10.784 -10.519 -7.458 1.00 94.44 301 VAL A O 1
ATOM 2360 N N . ARG A 1 302 ? 11.676 -8.827 -8.635 1.00 93.75 302 ARG A N 1
ATOM 2361 C CA . ARG A 1 302 ? 10.411 -8.443 -9.257 1.00 93.75 302 ARG A CA 1
ATOM 2362 C C . ARG A 1 302 ? 9.841 -9.575 -10.112 1.00 93.75 302 ARG A C 1
ATOM 2364 O O . ARG A 1 302 ? 8.659 -9.864 -9.981 1.00 93.75 302 ARG A O 1
ATOM 2371 N N . SER A 1 303 ? 10.636 -10.165 -11.004 1.00 94.38 303 SER A N 1
ATOM 2372 C CA . SER A 1 303 ? 10.161 -11.246 -11.875 1.00 94.38 303 SER A CA 1
ATOM 2373 C C . SER A 1 303 ? 9.913 -12.522 -11.080 1.00 94.38 303 SER A C 1
ATOM 2375 O O . SER A 1 303 ? 8.842 -13.096 -11.206 1.00 94.38 303 SER A O 1
ATOM 2377 N N . GLY A 1 304 ? 10.830 -12.905 -10.189 1.00 95.38 304 GLY A N 1
ATOM 2378 C CA . GLY A 1 304 ? 10.721 -14.133 -9.404 1.00 95.38 304 GLY A CA 1
ATOM 2379 C C . GLY A 1 304 ? 9.499 -14.157 -8.485 1.00 95.38 304 GLY A C 1
ATOM 2380 O O . GLY A 1 304 ? 8.793 -15.159 -8.438 1.00 95.38 304 GLY A O 1
ATOM 2381 N N . VAL A 1 305 ? 9.193 -13.042 -7.809 1.00 95.31 305 VAL A N 1
ATOM 2382 C CA . VAL A 1 305 ? 7.983 -12.945 -6.975 1.00 95.31 305 VAL A CA 1
ATOM 2383 C C . VAL A 1 305 ? 6.714 -13.021 -7.827 1.00 95.31 305 VAL A C 1
ATOM 2385 O O . VAL A 1 305 ? 5.757 -13.681 -7.435 1.00 95.31 305 VAL A O 1
ATOM 2388 N N . LEU A 1 306 ? 6.674 -12.359 -8.986 1.00 95.38 306 LEU A N 1
ATOM 2389 C CA . LEU A 1 306 ? 5.490 -12.394 -9.850 1.00 95.38 306 LEU A CA 1
ATOM 2390 C C . LEU A 1 306 ? 5.273 -13.782 -10.462 1.00 95.38 306 LEU A C 1
ATOM 2392 O O . LEU A 1 306 ? 4.151 -14.275 -10.416 1.00 95.38 306 LEU A O 1
ATOM 2396 N N . GLU A 1 307 ? 6.335 -14.431 -10.944 1.00 94.69 307 GLU A N 1
ATOM 2397 C CA . GLU A 1 307 ? 6.294 -15.797 -11.483 1.00 94.69 307 GLU A CA 1
ATOM 2398 C C . GLU A 1 307 ? 5.801 -16.807 -10.436 1.00 94.69 307 GLU A C 1
ATOM 2400 O O . GLU A 1 307 ? 4.958 -17.652 -10.734 1.00 94.69 307 GLU A O 1
ATOM 2405 N N . GLU A 1 308 ? 6.250 -16.698 -9.181 1.00 93.25 308 GLU A N 1
ATOM 2406 C CA . GLU A 1 308 ? 5.742 -17.546 -8.095 1.00 93.25 308 GLU A CA 1
ATOM 2407 C C . GLU A 1 308 ? 4.229 -17.368 -7.894 1.00 93.25 308 GLU A C 1
ATOM 2409 O O . GLU A 1 308 ? 3.492 -18.345 -7.729 1.00 93.25 308 GLU A O 1
ATOM 2414 N N . LEU A 1 309 ? 3.754 -16.123 -7.942 1.00 93.69 309 LEU A N 1
ATOM 2415 C CA . LEU A 1 309 ? 2.353 -15.781 -7.711 1.00 93.69 309 LEU A CA 1
ATOM 2416 C C . LEU A 1 309 ? 1.431 -16.110 -8.887 1.00 93.69 309 LEU A C 1
ATOM 2418 O O . LEU A 1 309 ? 0.217 -16.175 -8.692 1.00 93.69 309 LEU A O 1
ATOM 2422 N N . GLU A 1 310 ? 1.960 -16.346 -10.087 1.00 92.38 310 GLU A N 1
ATOM 2423 C CA . GLU A 1 310 ? 1.177 -16.839 -11.228 1.00 92.38 310 GLU A CA 1
ATOM 2424 C C . GLU A 1 310 ? 0.675 -18.273 -10.993 1.00 92.38 310 GLU A C 1
ATOM 2426 O O . GLU A 1 310 ? -0.378 -18.668 -11.499 1.00 92.38 310 GLU A O 1
ATOM 2431 N N . HIS A 1 311 ? 1.375 -19.063 -10.176 1.00 93.31 311 HIS A N 1
ATOM 2432 C CA . HIS A 1 311 ? 0.993 -20.445 -9.909 1.00 93.31 311 HIS A CA 1
ATOM 2433 C C . HIS A 1 311 ? -0.155 -20.537 -8.891 1.00 93.31 311 HIS A C 1
ATOM 2435 O O . HIS A 1 311 ? 0.030 -20.165 -7.737 1.00 93.31 311 HIS A O 1
ATOM 2441 N N . PRO A 1 312 ? -1.314 -21.144 -9.216 1.00 93.19 312 PRO A N 1
ATOM 2442 C CA . PRO A 1 312 ? -2.461 -21.211 -8.298 1.00 93.19 312 PRO A CA 1
ATOM 2443 C C . PRO A 1 312 ? -2.240 -22.111 -7.070 1.00 93.19 312 PRO A C 1
ATOM 2445 O O . PRO A 1 312 ? -3.091 -22.154 -6.186 1.00 93.19 312 PRO A O 1
ATOM 2448 N N . GLY A 1 313 ? -1.137 -22.866 -7.038 1.00 92.44 313 GLY A N 1
ATOM 2449 C CA . GLY A 1 313 ? -0.721 -23.697 -5.907 1.00 92.44 313 GLY A CA 1
ATOM 2450 C C . GLY A 1 313 ? 0.360 -23.064 -5.031 1.00 92.44 313 GLY A C 1
ATOM 2451 O O . GLY A 1 313 ? 0.926 -23.770 -4.199 1.00 92.44 313 GLY A O 1
ATOM 2452 N N . ASN A 1 314 ? 0.699 -21.787 -5.243 1.00 93.00 314 ASN A N 1
ATOM 2453 C CA . ASN A 1 314 ? 1.657 -21.096 -4.384 1.00 93.00 314 ASN A CA 1
ATOM 2454 C C . ASN A 1 314 ? 1.077 -20.899 -2.963 1.00 93.00 314 ASN A C 1
ATOM 2456 O O . ASN A 1 314 ? -0.145 -20.831 -2.818 1.00 93.00 314 ASN A O 1
ATOM 2460 N N . PRO A 1 315 ? 1.916 -20.795 -1.914 1.00 92.69 315 PRO A N 1
ATOM 2461 C CA . PRO A 1 315 ? 1.445 -20.680 -0.527 1.00 92.69 315 PRO A CA 1
ATOM 2462 C C . PRO A 1 315 ? 0.575 -19.448 -0.246 1.00 92.69 315 PRO A C 1
ATOM 2464 O O . PRO A 1 315 ? -0.197 -19.446 0.704 1.00 92.69 315 PRO A O 1
ATOM 2467 N N . LEU A 1 316 ? 0.683 -18.411 -1.080 1.00 95.75 316 LEU A N 1
ATOM 2468 C CA . LEU A 1 316 ? -0.060 -17.158 -0.963 1.00 95.75 316 LEU A CA 1
ATOM 2469 C C . LEU A 1 316 ? -1.264 -17.081 -1.914 1.00 95.75 316 LEU A C 1
ATOM 2471 O O . LEU A 1 316 ? -1.874 -16.020 -2.070 1.00 95.75 316 LEU A O 1
ATOM 2475 N N . ALA A 1 317 ? -1.625 -18.195 -2.553 1.00 95.12 317 ALA A N 1
ATOM 2476 C CA . ALA A 1 317 ? -2.850 -18.320 -3.323 1.00 95.12 317 ALA A CA 1
ATOM 2477 C C . ALA A 1 317 ? -4.053 -18.508 -2.387 1.00 95.12 317 ALA A C 1
ATOM 2479 O O . ALA A 1 317 ? -3.990 -19.245 -1.410 1.00 95.12 317 ALA A O 1
ATOM 2480 N N . TRP A 1 318 ? -5.186 -17.892 -2.729 1.00 95.19 318 TRP A N 1
ATOM 2481 C CA . TRP A 1 318 ? -6.469 -18.075 -2.036 1.00 95.19 318 TRP A CA 1
ATOM 2482 C C . TRP A 1 318 ? -6.452 -17.729 -0.539 1.00 95.19 318 TRP A C 1
ATOM 2484 O O . TRP A 1 318 ? -7.201 -18.337 0.226 1.00 95.19 318 TRP A O 1
ATOM 2494 N N . ILE A 1 319 ? -5.652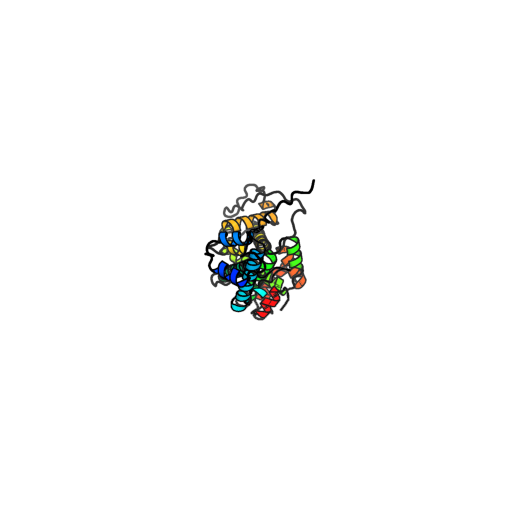 -16.725 -0.147 1.00 94.62 319 ILE A N 1
ATOM 2495 C CA . ILE A 1 319 ? -5.538 -16.232 1.236 1.00 94.62 319 ILE A CA 1
ATOM 2496 C C . ILE A 1 319 ? -6.913 -16.128 1.905 1.00 94.62 319 ILE A C 1
ATOM 2498 O O . ILE A 1 319 ? -7.790 -15.359 1.492 1.00 94.62 319 ILE A O 1
ATOM 2502 N N . THR A 1 320 ? -7.083 -16.894 2.976 1.00 92.50 320 THR A N 1
ATOM 2503 C CA . THR A 1 320 ? -8.268 -16.884 3.828 1.00 92.50 320 THR A CA 1
ATOM 2504 C C . THR A 1 320 ? -8.295 -15.646 4.728 1.00 92.50 320 THR A C 1
ATOM 2506 O O . THR A 1 320 ? -7.308 -14.932 4.898 1.00 92.50 320 THR A O 1
ATOM 2509 N N . ASN A 1 321 ? -9.434 -15.381 5.375 1.00 90.00 321 ASN A N 1
ATOM 2510 C CA . ASN A 1 321 ? -9.528 -14.282 6.345 1.00 90.00 321 ASN A CA 1
ATOM 2511 C C . ASN A 1 321 ? -8.593 -14.470 7.559 1.00 90.00 321 ASN A C 1
ATOM 2513 O O . ASN A 1 321 ? -8.186 -13.482 8.167 1.00 90.00 321 ASN A O 1
ATOM 2517 N N . GLU A 1 322 ? -8.273 -15.714 7.929 1.00 91.75 322 GLU A N 1
ATOM 2518 C CA . GLU A 1 322 ? -7.373 -16.019 9.048 1.00 91.75 322 GLU A CA 1
ATOM 2519 C C . GLU A 1 322 ? -5.914 -15.748 8.669 1.00 91.75 322 GLU A C 1
ATOM 2521 O O . GLU A 1 322 ? -5.214 -15.035 9.387 1.00 91.75 322 GLU A O 1
ATOM 2526 N N . GLU A 1 323 ? -5.492 -16.225 7.498 1.00 94.06 323 GLU A N 1
ATOM 2527 C CA . GLU A 1 323 ? -4.171 -15.950 6.921 1.00 94.06 323 GLU A CA 1
ATOM 2528 C C . GLU A 1 323 ? -3.979 -14.454 6.668 1.00 94.06 323 GLU A C 1
ATOM 2530 O O . GLU A 1 323 ? -2.962 -13.885 7.060 1.00 94.06 323 GLU A O 1
ATOM 2535 N N . ARG A 1 324 ? -5.003 -13.763 6.145 1.00 94.75 324 ARG A N 1
ATOM 2536 C CA . ARG A 1 324 ? -4.999 -12.297 6.048 1.00 94.75 324 ARG A CA 1
ATOM 2537 C C . ARG A 1 324 ? -4.704 -11.652 7.400 1.00 94.75 324 ARG A C 1
ATOM 2539 O O . ARG A 1 324 ? -3.860 -10.764 7.482 1.00 94.75 324 ARG A O 1
ATOM 2546 N N . ALA A 1 325 ? -5.381 -12.079 8.465 1.00 93.19 325 ALA A N 1
ATOM 2547 C CA . ALA A 1 325 ? -5.164 -11.513 9.792 1.00 93.19 325 ALA A CA 1
ATOM 2548 C C . ALA A 1 325 ? -3.735 -11.764 10.313 1.00 93.19 325 ALA A C 1
ATOM 2550 O O . ALA A 1 325 ? -3.196 -10.913 11.024 1.00 93.19 325 ALA A O 1
ATOM 2551 N N . LEU A 1 326 ? -3.106 -12.892 9.958 1.00 94.75 326 LEU A N 1
ATOM 2552 C CA . LEU A 1 326 ? -1.698 -13.170 10.270 1.00 94.75 326 LEU A CA 1
ATOM 2553 C C . LEU A 1 326 ? -0.755 -12.236 9.505 1.00 94.75 326 LEU A C 1
ATOM 2555 O O . LEU A 1 326 ? 0.102 -11.600 10.126 1.00 94.75 326 LEU A O 1
ATOM 2559 N N . LEU A 1 327 ? -0.974 -12.074 8.200 1.00 95.88 327 LEU A N 1
ATOM 2560 C CA . LEU A 1 327 ? -0.193 -11.175 7.353 1.00 95.88 327 LEU A CA 1
ATOM 2561 C C . LEU A 1 327 ? -0.266 -9.726 7.850 1.00 95.88 327 LEU A C 1
ATOM 2563 O O . LEU A 1 327 ? 0.764 -9.074 8.013 1.00 95.88 327 LEU A O 1
ATOM 2567 N N . VAL A 1 328 ? -1.465 -9.236 8.191 1.00 94.31 328 VAL A N 1
ATOM 2568 C CA . VAL A 1 328 ? -1.679 -7.888 8.758 1.00 94.31 328 VAL A CA 1
ATOM 2569 C C . VAL A 1 328 ? -0.997 -7.730 10.127 1.00 94.31 328 VAL A C 1
ATOM 2571 O O . VAL A 1 328 ? -0.521 -6.643 10.469 1.00 94.31 328 VAL A O 1
ATOM 2574 N N . GLN A 1 329 ? -0.871 -8.818 10.895 1.00 93.12 329 GLN A N 1
ATOM 2575 C CA . GLN A 1 329 ? -0.065 -8.887 12.122 1.00 93.12 329 GLN A CA 1
ATOM 2576 C C . GLN A 1 329 ? 1.440 -9.062 11.871 1.00 93.12 329 GLN A C 1
ATOM 2578 O O . GLN A 1 329 ? 2.191 -9.220 12.837 1.00 93.12 329 GLN A O 1
ATOM 2583 N N . ARG A 1 330 ? 1.889 -8.980 10.612 1.00 93.94 330 ARG A N 1
ATOM 2584 C CA . ARG A 1 330 ? 3.295 -9.065 10.191 1.00 93.94 330 ARG A CA 1
ATOM 2585 C C . ARG A 1 330 ? 3.902 -10.445 10.450 1.00 93.94 330 ARG A C 1
ATOM 2587 O O . ARG A 1 330 ? 5.035 -10.548 10.915 1.00 93.94 330 ARG A O 1
ATOM 2594 N N . LYS A 1 331 ? 3.128 -11.497 10.186 1.00 94.94 331 LYS A N 1
ATOM 2595 C CA . LYS A 1 331 ? 3.549 -12.900 10.279 1.00 94.94 331 LYS A CA 1
ATOM 2596 C C . LYS A 1 331 ? 3.389 -13.573 8.922 1.00 94.94 331 LYS A C 1
ATOM 2598 O O . LYS A 1 331 ? 2.463 -13.224 8.200 1.00 94.94 331 LYS A O 1
ATOM 2603 N N . ASP A 1 332 ? 4.273 -14.517 8.630 1.00 95.44 332 ASP A N 1
ATOM 2604 C CA . ASP A 1 332 ? 4.142 -15.423 7.485 1.00 95.44 332 ASP A CA 1
ATOM 2605 C C . ASP A 1 332 ? 3.005 -16.431 7.721 1.00 95.44 332 ASP A C 1
ATOM 2607 O O . ASP A 1 332 ? 2.570 -16.621 8.871 1.00 95.44 332 ASP A O 1
ATOM 2611 N N . VAL A 1 333 ? 2.521 -17.039 6.636 1.00 90.81 333 VAL A N 1
ATOM 2612 C CA . VAL A 1 333 ? 1.395 -17.991 6.627 1.00 90.81 333 VAL A CA 1
ATOM 2613 C C . VAL A 1 333 ? 1.812 -19.397 6.221 1.00 90.81 333 VAL A C 1
ATOM 2615 O O . VAL A 1 333 ? 2.694 -19.551 5.348 1.00 90.81 333 VAL A O 1
#

Radius of gyration: 28.5 Å; Cα contacts (8 Å, |Δi|>4): 356; chains: 1; bounding box: 57×74×113 Å

Solvent-accessible surface area (backbone atoms only — not comparable to full-atom values): 19088 Å² total; per-residue (Å²): 141,81,82,89,82,81,84,75,79,79,74,75,78,76,67,77,80,81,52,74,84,73,38,86,86,40,63,67,65,63,52,49,55,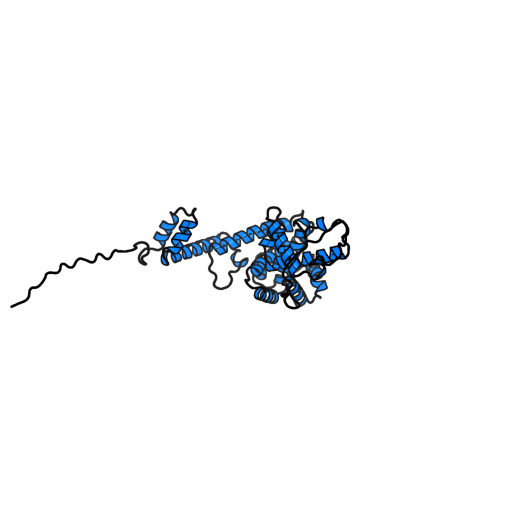57,56,67,73,44,76,73,88,42,65,65,58,60,55,50,48,48,68,74,37,72,64,52,27,51,51,53,52,53,47,40,27,50,52,36,53,52,45,32,71,74,73,42,63,57,49,59,50,56,55,64,71,70,80,90,61,72,72,28,58,66,60,52,50,52,50,53,51,49,50,58,49,49,51,56,47,46,56,52,40,64,24,93,85,34,95,66,40,65,58,79,41,38,49,48,30,30,57,40,8,50,43,44,34,49,57,46,34,68,45,94,40,74,70,56,36,49,54,49,58,67,67,46,44,58,51,36,48,50,18,35,48,45,28,46,49,46,49,54,58,44,20,28,77,46,22,62,66,94,59,16,50,79,74,52,60,95,68,72,54,76,66,55,48,49,52,48,51,32,47,54,49,12,44,41,34,40,34,58,61,61,10,60,64,44,49,38,20,31,44,41,86,90,40,65,40,67,62,28,41,54,52,34,50,51,32,25,66,71,64,37,80,66,65,72,59,49,72,68,78,56,70,92,68,79,35,84,91,71,52,75,79,79,79,44,84,76,83,86,70,54,95,86,64,66,74,86,56,61,47,60,48,48,45,50,49,48,10,68,67,71,73,40,55,68,89,42,34,67,57,54,55,51,60,50,61,69,38,78,82,34,91,60,32,62,48,45,78,66,50,41,38,35,29,56,68,55,34,65,124

Nearest PDB structures (foldseek):
  7q1u-assembly1_A  TM=1.594E-01  e=3.792E+00  Homo sapiens

Organism: NCBI:txid1448308

Sequence (333 aa):
MASVTTTSYSTSNMTKSNMGLVSPAFPAELLLEILEYLPLDDRQVLTTLKQIHPRVYSIIKNHEASLTKYFVQKVARHAISDFPIAGAGTLNLQWLHTCIWNYDVIDRIMDIIASDRNCFNPERHSTGLINTGFFLLCQLSSLDSPSTQLSWLHSLPRDPLTALFTATHYSMLTARYNAVGAMHQRIFGLSMDAKLLSFRADVEFAFCEATLSTGLAFVRDSIVPEADAADAEAVLLNFYYEHAVNARWREGEGEQEVWPGGFEPPVVRGAEKGPGMRGRSLYTTLLERLADVTGLGLEEVRSGVLEELEHPGNPLAWITNEERALLVQRKDV

Secondary structure (DSSP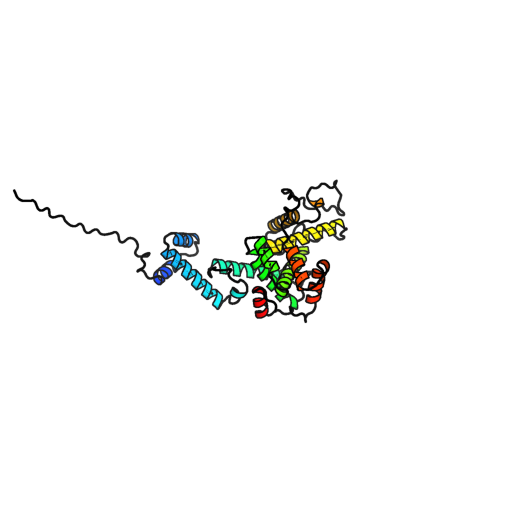, 8-state):
-------------------TTTSTTS-HHHHHHHHHTS-TT-HHHHHHHHHH-HHHHHHHHHHHHHHHHHHHHHT-TTHHHHSPPPTT----HHHHHHHHHHHHHHHHHHHHHT-TT-TTPPPGGGHHHHHHHHHHHHHHHT-S-HHHHHHHHHH--HHHHHHHHHHHHHHHHHHHHH--GGG-GGGG-S---HHHHHHHHHHHHHHHHHHHHH-HHHHHHHH-TTS-HHHHHHHHHHHHHHH-S-GGGTS--S-----GGG------------TT-SPPPHHHHHHHHHHHHHT--HHHHHHHHHHHHHSTTSTTTT--HHHHHHHHTT---

Foldseek 3Di:
DDDDDDDDDPPPPPPPPPDPPQDPPHDLVVNVVVVVPPPVVDVVVVVVQCVPHPSSVVSVFVVQLVVLVVCCVPPVVCLCLLAPDPDPDGRGPVSVVVSVVLVVLLVLLLCLQCDPPQPNRADPQCSLLLSLLQSVLVVLQPDPDPVVSLVVLLLFAQSLLLSVCSNLVSLLSLLCPQFPPPSHVVLCPDDHDPVNVLSNVLLSLLSSLLCSHNGSLLSSLRHPNPHVRVVNVVSSLVSSQQRRPDPCQAPVPDDVDCPVPNRRHDHDDDDDQDVPSRDDGSVLSSLVSNCVNVVHDSVCSVVVSSVLSVDCPRPSTNQDSVQSSCSSVSHHD

pLDDT: mean 82.96, std 16.6, range [31.11, 98.25]

Mean predicted aligned error: 10.15 Å